Protein AF-F9WQG7-F1 (afdb_monomer_lite)

Structure (mmCIF, N/CA/C/O backbone):
data_AF-F9WQG7-F1
#
_entry.id   AF-F9WQG7-F1
#
loop_
_atom_site.group_PDB
_atom_site.id
_atom_site.type_symbol
_atom_site.label_atom_id
_atom_site.label_alt_id
_atom_site.label_comp_id
_atom_site.label_asym_id
_atom_site.label_entity_id
_atom_site.label_seq_id
_atom_site.pdbx_PDB_ins_code
_atom_site.Cartn_x
_atom_site.Cartn_y
_atom_site.Cartn_z
_atom_site.occupancy
_atom_site.B_iso_or_equiv
_atom_site.auth_seq_id
_atom_site.auth_comp_id
_atom_site.auth_asym_id
_atom_site.auth_atom_id
_atom_site.pdbx_PDB_model_num
ATOM 1 N N . PHE A 1 1 ? -49.338 10.137 105.281 1.00 41.75 1 PHE A N 1
ATOM 2 C CA . PHE A 1 1 ? -49.923 9.727 103.986 1.00 41.75 1 PHE A CA 1
ATOM 3 C C . PHE A 1 1 ? -48.985 8.863 103.147 1.00 41.75 1 PHE A C 1
ATOM 5 O O . PHE A 1 1 ? -49.368 7.747 102.843 1.00 41.75 1 PHE A O 1
ATOM 12 N N . LYS A 1 2 ? -47.738 9.278 102.859 1.00 31.48 2 LYS A N 1
ATOM 13 C CA . LYS A 1 2 ? -46.726 8.382 102.250 1.00 31.48 2 LYS A CA 1
ATOM 14 C C . LYS A 1 2 ? -46.364 7.181 103.151 1.00 31.48 2 LYS A C 1
ATOM 16 O O . LYS A 1 2 ? -46.173 6.085 102.655 1.00 31.48 2 LYS A O 1
ATOM 21 N N . HIS A 1 3 ? -46.410 7.379 104.472 1.00 32.19 3 HIS A N 1
ATOM 22 C CA . HIS A 1 3 ? -46.141 6.342 105.479 1.00 32.19 3 HIS A CA 1
ATOM 23 C C . HIS A 1 3 ? -47.206 5.235 105.614 1.00 32.19 3 HIS A C 1
ATOM 25 O O . HIS A 1 3 ? -46.898 4.212 106.204 1.00 32.19 3 HIS A O 1
ATOM 31 N N . HIS A 1 4 ? -48.424 5.400 105.077 1.00 35.19 4 HIS A N 1
ATOM 32 C CA . HIS A 1 4 ? -49.470 4.359 105.154 1.00 35.19 4 HIS A CA 1
ATOM 33 C C . HIS A 1 4 ? -49.526 3.450 103.918 1.00 35.19 4 HIS A C 1
ATOM 35 O O . HIS A 1 4 ? -50.258 2.469 103.913 1.00 35.19 4 HIS A O 1
ATOM 41 N N . LEU A 1 5 ? -48.763 3.764 102.867 1.00 37.12 5 LEU A N 1
ATOM 42 C CA . LEU A 1 5 ? -48.738 2.971 101.634 1.00 37.12 5 LEU A CA 1
ATOM 43 C C . LEU A 1 5 ? -47.595 1.944 101.602 1.00 37.12 5 LEU A C 1
ATOM 45 O O . LEU A 1 5 ? -47.589 1.089 100.724 1.00 37.12 5 LEU A O 1
ATOM 49 N N . GLU A 1 6 ? -46.657 1.992 102.554 1.00 38.03 6 GLU A N 1
ATOM 50 C CA . GLU A 1 6 ? -45.559 1.016 102.665 1.00 38.03 6 GLU A CA 1
ATOM 51 C C . GLU A 1 6 ? -45.960 -0.274 103.410 1.00 38.03 6 GLU A C 1
ATOM 53 O O . GLU A 1 6 ? -45.251 -1.271 103.315 1.00 38.03 6 GLU A O 1
ATOM 58 N N . GLU A 1 7 ? -47.116 -0.308 104.085 1.00 36.31 7 GLU A N 1
ATOM 59 C CA . GLU A 1 7 ? -47.583 -1.491 104.834 1.00 36.31 7 GLU A CA 1
ATOM 60 C C . GLU A 1 7 ? -48.356 -2.519 103.994 1.00 36.31 7 GLU A C 1
ATOM 62 O O . GLU A 1 7 ? -48.555 -3.647 104.441 1.00 36.31 7 GLU A O 1
ATOM 67 N N . ILE A 1 8 ? -48.751 -2.199 102.758 1.00 42.16 8 ILE A N 1
ATOM 68 C CA . ILE A 1 8 ? -49.491 -3.140 101.901 1.00 42.16 8 ILE A CA 1
ATOM 69 C C . ILE A 1 8 ? -48.533 -3.763 100.881 1.00 42.16 8 ILE A C 1
ATOM 71 O O . ILE A 1 8 ? -48.626 -3.542 99.675 1.00 42.16 8 ILE A O 1
ATOM 75 N N . ASN A 1 9 ? -47.588 -4.560 101.380 1.00 36.38 9 ASN A N 1
ATOM 76 C CA . ASN A 1 9 ? -46.823 -5.498 100.564 1.00 36.38 9 ASN A CA 1
ATOM 77 C C . ASN A 1 9 ? -47.485 -6.880 100.658 1.00 36.38 9 ASN A C 1
ATOM 79 O O . ASN A 1 9 ? -47.182 -7.665 101.554 1.00 36.38 9 ASN A O 1
ATOM 83 N N . ILE A 1 10 ? -48.429 -7.165 99.758 1.00 38.28 10 ILE A N 1
ATOM 84 C CA . ILE A 1 10 ? -49.070 -8.482 99.672 1.00 38.28 10 ILE A CA 1
ATOM 85 C C . ILE A 1 10 ? -48.325 -9.308 98.622 1.00 38.28 10 ILE A C 1
ATOM 87 O O . ILE A 1 10 ? -48.557 -9.180 97.420 1.00 38.28 10 ILE A O 1
ATOM 91 N N . THR A 1 11 ? -47.424 -10.171 99.088 1.00 32.12 11 THR A N 1
ATOM 92 C CA . THR A 1 11 ? -46.834 -11.254 98.297 1.00 32.12 11 THR A CA 1
ATOM 93 C C . THR A 1 11 ? -47.874 -12.341 98.035 1.00 32.12 11 THR A C 1
ATOM 95 O O . THR A 1 11 ? -48.499 -12.892 98.940 1.00 32.12 11 THR A O 1
ATOM 98 N N . THR A 1 12 ? -48.059 -12.667 96.760 1.00 40.47 12 THR A N 1
ATOM 99 C CA . THR A 1 12 ? -48.956 -13.713 96.275 1.00 40.47 12 THR A CA 1
ATOM 100 C C . THR A 1 12 ? -48.298 -15.085 96.366 1.00 40.47 12 THR A C 1
ATOM 102 O O . THR A 1 12 ? -47.709 -15.564 95.400 1.00 40.47 12 THR A O 1
ATOM 105 N N . SER A 1 13 ? -48.471 -15.770 97.497 1.00 33.03 13 SER A N 1
ATOM 106 C CA . SER A 1 13 ? -48.218 -17.213 97.547 1.00 33.03 13 SER A CA 1
ATOM 107 C C . SER A 1 13 ? -49.249 -17.935 98.410 1.00 33.03 13 SER A C 1
ATOM 109 O O . SER A 1 13 ? -49.282 -17.790 99.627 1.00 33.03 13 SER A O 1
ATOM 111 N N . THR A 1 14 ? -50.022 -18.796 97.742 1.00 41.09 14 THR A N 1
ATOM 112 C CA . THR A 1 14 ? -50.718 -19.979 98.282 1.00 41.09 14 THR A CA 1
ATOM 113 C C . THR A 1 14 ? -51.771 -19.767 99.370 1.00 41.09 14 THR A C 1
ATOM 115 O O . THR A 1 14 ? -51.477 -19.853 100.555 1.00 41.09 14 THR A O 1
ATOM 118 N N . VAL A 1 15 ? -53.045 -19.701 98.962 1.00 32.59 15 VAL A N 1
ATOM 119 C CA . VAL A 1 15 ? -54.163 -20.090 99.838 1.00 32.59 15 VAL A CA 1
ATOM 120 C C . VAL A 1 15 ? -55.086 -21.057 99.099 1.00 32.59 15 VAL A C 1
ATOM 122 O O . VAL A 1 15 ? -55.915 -20.678 98.274 1.00 32.59 15 VAL A O 1
ATOM 125 N N . LYS A 1 16 ? -54.908 -22.344 99.412 1.00 32.78 16 LYS A N 1
ATOM 126 C CA . LYS A 1 16 ? -55.904 -23.402 99.239 1.00 32.78 16 LYS A CA 1
ATOM 127 C C . LYS A 1 16 ? -56.639 -23.545 100.581 1.00 32.78 16 LYS A C 1
ATOM 129 O O . LYS A 1 16 ? -56.000 -23.833 101.582 1.00 32.78 16 LYS A O 1
ATOM 134 N N . PHE A 1 17 ? -57.962 -23.402 100.519 1.00 34.38 17 PHE A N 1
ATOM 135 C CA . PHE A 1 17 ? -59.017 -23.895 101.421 1.00 34.38 17 PHE A CA 1
ATOM 136 C C . PHE A 1 17 ? -59.136 -23.431 102.896 1.00 34.38 17 PHE A C 1
ATOM 138 O O . PHE A 1 17 ? -58.321 -23.748 103.752 1.00 34.38 17 PHE A O 1
ATOM 145 N N . CYS A 1 18 ? -60.328 -22.864 103.154 1.00 35.31 18 CYS A N 1
ATOM 146 C CA . CYS A 1 18 ? -61.179 -22.910 104.354 1.00 35.31 18 CYS A CA 1
ATOM 147 C C . CYS A 1 18 ? -60.700 -22.298 105.682 1.00 35.31 18 CYS A C 1
ATOM 149 O O . CYS A 1 18 ? -60.103 -22.986 106.506 1.00 35.31 18 CYS A O 1
ATOM 151 N N . LYS A 1 19 ? -61.218 -21.097 105.990 1.00 31.42 19 LYS A N 1
ATOM 152 C CA . LYS A 1 19 ? -62.075 -20.847 107.170 1.00 31.42 19 LYS A CA 1
ATOM 153 C C . LYS A 1 19 ? -62.811 -19.498 107.056 1.00 31.42 19 LYS A C 1
ATOM 155 O O . LYS A 1 19 ? -62.404 -18.633 106.294 1.00 31.42 19 LYS A O 1
ATOM 160 N N . SER A 1 20 ? -63.947 -19.449 107.750 1.00 35.72 20 SER A N 1
ATOM 161 C CA . SER A 1 20 ? -65.057 -18.479 107.814 1.00 35.72 20 SER A CA 1
ATOM 162 C C . SER A 1 20 ? -64.814 -16.997 107.477 1.00 35.72 20 SER A C 1
ATOM 164 O O . SER A 1 20 ? -63.819 -16.396 107.860 1.00 35.72 20 SER A O 1
ATOM 166 N N . SER A 1 21 ? -65.845 -16.414 106.854 1.00 46.06 21 SER A N 1
ATOM 167 C CA . SER A 1 21 ? -66.030 -15.056 106.310 1.00 46.06 21 SER A CA 1
ATOM 168 C C . SER A 1 21 ? -65.936 -13.874 107.280 1.00 46.06 21 SER A C 1
ATOM 170 O O . SER A 1 21 ? -66.004 -12.721 106.843 1.00 46.06 21 SER A O 1
ATOM 172 N N . ASP A 1 22 ? -65.801 -14.124 108.578 1.00 41.97 22 ASP A N 1
ATOM 173 C CA . ASP A 1 22 ? -66.119 -13.097 109.574 1.00 41.97 22 ASP A CA 1
ATOM 174 C C . ASP A 1 22 ? -64.897 -12.240 109.948 1.00 41.97 22 ASP A C 1
ATOM 176 O O . ASP A 1 22 ? -65.050 -11.063 110.264 1.00 41.97 22 ASP A O 1
ATOM 180 N N . GLU A 1 23 ? -63.674 -12.757 109.778 1.00 43.41 23 GLU A N 1
ATOM 181 C CA . GLU A 1 23 ? -62.424 -11.994 109.979 1.00 43.41 23 GLU A CA 1
ATOM 182 C C . GLU A 1 23 ? -61.966 -11.216 108.735 1.00 43.41 23 GLU A C 1
ATOM 184 O O . GLU A 1 23 ? -61.171 -10.287 108.839 1.00 43.41 23 GLU A O 1
ATOM 189 N N . LEU A 1 24 ? -62.498 -11.539 107.553 1.00 43.06 24 LEU A N 1
ATOM 190 C CA . LEU A 1 24 ? -62.286 -10.727 106.350 1.00 43.06 24 LEU A CA 1
ATOM 191 C C . LEU A 1 24 ? -63.188 -9.492 106.351 1.00 43.06 24 LEU A C 1
ATOM 193 O O . LEU A 1 24 ? -62.779 -8.439 105.877 1.00 43.06 24 LEU A O 1
ATOM 197 N N . SER A 1 25 ? -64.388 -9.597 106.926 1.00 41.19 25 SER A N 1
ATOM 198 C CA . SER A 1 25 ? -65.357 -8.497 106.956 1.00 41.19 25 SER A CA 1
ATOM 199 C C . SER A 1 25 ? -64.918 -7.342 107.865 1.00 41.19 25 SER A C 1
ATOM 201 O O . SER A 1 25 ? -65.217 -6.189 107.563 1.00 41.19 25 SER A O 1
ATOM 203 N N . SER A 1 26 ? -64.151 -7.609 108.930 1.00 41.50 26 SER A N 1
ATOM 204 C CA . SER A 1 26 ? -63.662 -6.569 109.850 1.00 41.50 26 SER A CA 1
ATOM 205 C C . SER A 1 26 ? -62.480 -5.753 109.315 1.00 41.50 26 SER A C 1
ATOM 207 O O . SER A 1 26 ? -62.235 -4.654 109.804 1.00 41.50 26 SER A O 1
ATOM 209 N N . LEU A 1 27 ? -61.797 -6.231 108.270 1.00 44.81 27 LEU A N 1
ATOM 210 C CA . LEU A 1 27 ? -60.745 -5.489 107.563 1.00 44.81 27 LEU A CA 1
ATOM 211 C C . LEU A 1 27 ? -61.295 -4.486 106.533 1.00 44.81 27 LEU A C 1
ATOM 213 O O . LEU A 1 27 ? -60.555 -3.618 106.078 1.00 44.81 27 LEU A O 1
ATOM 217 N N . PHE A 1 28 ? -62.583 -4.575 106.180 1.00 47.50 28 PHE A N 1
ATOM 218 C CA . PHE A 1 28 ? -63.219 -3.716 105.171 1.00 47.50 28 PHE A CA 1
ATOM 219 C C . PHE A 1 28 ? -64.211 -2.692 105.743 1.00 47.50 28 PHE A C 1
ATOM 221 O O . PHE A 1 28 ? -64.785 -1.922 104.976 1.00 47.50 28 PHE A O 1
ATOM 228 N N . LEU A 1 29 ? -64.400 -2.642 107.067 1.00 43.56 29 LEU A N 1
ATOM 229 C CA . LEU A 1 29 ? -65.441 -1.820 107.704 1.00 43.56 29 LEU A CA 1
ATOM 230 C C . LEU A 1 29 ? -65.167 -0.308 107.761 1.00 43.56 29 LEU A C 1
ATOM 232 O O . LEU A 1 29 ? -66.025 0.420 108.241 1.00 43.56 29 LEU A O 1
ATOM 236 N N . ASP A 1 30 ? -64.048 0.172 107.217 1.00 45.62 30 ASP A N 1
ATOM 237 C CA . ASP A 1 30 ? -63.792 1.613 107.048 1.00 45.62 30 ASP A CA 1
ATOM 238 C C . ASP A 1 30 ? -63.190 1.952 105.675 1.00 45.62 30 ASP A C 1
ATOM 240 O O . ASP A 1 30 ? -62.563 2.994 105.473 1.00 45.62 30 ASP A O 1
ATOM 244 N N . VAL A 1 31 ? -63.370 1.066 104.687 1.00 52.62 31 VAL A N 1
ATOM 245 C CA . VAL A 1 31 ? -63.028 1.414 103.307 1.00 52.62 31 VAL A CA 1
ATOM 246 C C . VAL A 1 31 ? -64.232 2.112 102.696 1.00 52.62 31 VAL A C 1
ATOM 248 O O . VAL A 1 31 ? -65.189 1.473 102.260 1.00 52.62 31 VAL A O 1
ATOM 251 N N . ASP A 1 32 ? -64.155 3.441 102.692 1.00 53.94 32 ASP A N 1
ATOM 252 C CA . ASP A 1 32 ? -65.089 4.348 102.034 1.00 53.94 32 ASP A CA 1
ATOM 253 C C . ASP A 1 32 ? -65.494 3.783 100.659 1.00 53.94 32 ASP A C 1
ATOM 255 O O . ASP A 1 32 ? -64.645 3.486 99.808 1.00 53.94 32 ASP A O 1
ATOM 259 N N . ALA A 1 33 ? -66.795 3.575 100.442 1.00 57.62 33 ALA A N 1
ATOM 260 C CA . ALA A 1 33 ? -67.317 3.036 99.188 1.00 57.62 33 ALA A CA 1
ATOM 261 C C . ALA A 1 33 ? -66.870 3.889 97.987 1.00 57.62 33 ALA A C 1
ATOM 263 O O . ALA A 1 33 ? -66.666 3.357 96.889 1.00 57.62 33 ALA A O 1
ATOM 264 N N . ASP A 1 34 ? -66.637 5.186 98.210 1.00 55.81 34 ASP A N 1
ATOM 265 C CA . ASP A 1 34 ? -66.070 6.086 97.215 1.00 55.81 34 ASP A CA 1
ATOM 266 C C . ASP A 1 34 ? -64.596 5.779 96.917 1.00 55.81 34 ASP A C 1
ATOM 268 O O . ASP A 1 34 ? -64.195 5.849 95.754 1.00 55.81 34 ASP A O 1
ATOM 272 N N . ALA A 1 35 ? -63.804 5.320 97.891 1.00 55.59 35 ALA A N 1
ATOM 273 C CA . ALA A 1 35 ? -62.429 4.865 97.671 1.00 55.59 35 ALA A CA 1
ATOM 274 C C . ALA A 1 35 ? -62.373 3.586 96.815 1.00 55.59 35 ALA A C 1
ATOM 276 O O . ALA A 1 35 ? -61.565 3.506 95.887 1.00 55.59 35 ALA A O 1
ATOM 277 N N . ILE A 1 36 ? -63.270 2.615 97.038 1.00 58.72 36 ILE A N 1
ATOM 278 C CA . ILE A 1 36 ? -63.365 1.401 96.200 1.00 58.72 36 ILE A CA 1
ATOM 279 C C . ILE A 1 36 ? -63.775 1.767 94.769 1.00 58.72 36 ILE A C 1
ATOM 281 O O . ILE A 1 36 ? -63.185 1.277 93.802 1.00 58.72 36 ILE A O 1
ATOM 285 N N . ARG A 1 37 ? -64.755 2.665 94.613 1.00 60.16 37 ARG A N 1
ATOM 286 C CA . ARG A 1 37 ? -65.202 3.151 93.299 1.00 60.16 37 ARG A CA 1
ATOM 287 C C . ARG A 1 37 ? -64.099 3.913 92.574 1.00 60.16 37 ARG A C 1
ATOM 289 O O . ARG A 1 37 ? -63.932 3.732 91.369 1.00 60.16 37 ARG A O 1
ATOM 296 N N . TYR A 1 38 ? -63.336 4.729 93.300 1.00 61.78 38 TYR A N 1
ATOM 297 C CA . TYR A 1 38 ? -62.218 5.491 92.760 1.00 61.78 38 TYR A CA 1
ATOM 298 C C . TYR A 1 38 ? -61.086 4.567 92.309 1.00 61.78 38 TYR A C 1
ATOM 300 O O . TYR A 1 38 ? -60.631 4.703 91.179 1.00 61.78 38 TYR A O 1
ATOM 308 N N . VAL A 1 39 ? -60.702 3.568 93.115 1.00 60.56 39 VAL A N 1
ATOM 309 C CA . VAL A 1 39 ? -59.690 2.558 92.748 1.00 60.56 39 VAL A CA 1
ATOM 310 C C . VAL A 1 39 ? -60.142 1.722 91.551 1.00 60.56 39 VAL A C 1
ATOM 312 O O . VAL A 1 39 ? -59.363 1.524 90.621 1.00 60.56 39 VAL A O 1
ATOM 315 N N . ALA A 1 40 ? -61.399 1.269 91.518 1.00 59.19 40 ALA A N 1
ATOM 316 C CA . ALA A 1 40 ? -61.940 0.535 90.375 1.00 59.19 40 ALA A CA 1
ATOM 317 C C . ALA A 1 40 ? -61.928 1.389 89.095 1.00 59.19 40 ALA A C 1
ATOM 319 O O . ALA A 1 40 ? -61.540 0.905 88.031 1.00 59.19 40 ALA A O 1
ATOM 320 N N . LYS A 1 41 ? -62.292 2.672 89.194 1.00 65.00 41 LYS A N 1
ATOM 321 C CA . LYS A 1 41 ? -62.279 3.614 88.069 1.00 65.00 41 LYS A CA 1
ATOM 322 C C . LYS A 1 41 ? -60.858 3.930 87.600 1.00 65.00 41 LYS A C 1
ATOM 324 O O . LYS A 1 41 ? -60.613 3.861 86.402 1.00 65.00 41 LYS A O 1
ATOM 329 N N . LEU A 1 42 ? -59.917 4.150 88.524 1.00 63.97 42 LEU A N 1
ATOM 330 C CA . LEU A 1 42 ? -58.495 4.341 88.216 1.00 63.97 42 LEU A CA 1
ATOM 331 C C . LEU A 1 42 ? -57.941 3.128 87.467 1.00 63.97 42 LEU A C 1
ATOM 333 O O . LEU A 1 42 ? -57.342 3.278 86.409 1.00 63.97 42 LEU A O 1
ATOM 337 N N . LYS A 1 43 ? -58.242 1.920 87.959 1.00 69.62 43 LYS A N 1
ATOM 338 C CA . LYS A 1 43 ? -57.827 0.659 87.335 1.00 69.62 43 LYS A CA 1
ATOM 339 C C . LYS A 1 43 ? -58.443 0.478 85.946 1.00 69.62 43 LYS A C 1
ATOM 341 O O . LYS A 1 43 ? -57.784 -0.048 85.058 1.00 69.62 43 LYS A O 1
ATOM 346 N N . THR A 1 44 ? -59.682 0.932 85.743 1.00 70.38 44 THR A N 1
ATOM 347 C CA . THR A 1 44 ? -60.383 0.872 84.447 1.00 70.38 44 THR A CA 1
ATOM 348 C C . THR A 1 44 ? -59.811 1.876 83.444 1.00 70.38 44 THR A C 1
ATOM 350 O O . THR A 1 44 ? -59.554 1.515 82.296 1.00 70.38 44 THR A O 1
ATOM 353 N N . ASP A 1 45 ? -59.554 3.113 83.873 1.00 70.88 45 ASP A N 1
ATOM 354 C CA . ASP A 1 45 ? -58.928 4.151 83.048 1.00 70.88 45 ASP A CA 1
ATOM 355 C C . ASP A 1 45 ? -57.492 3.765 82.665 1.00 70.88 45 ASP A C 1
ATOM 357 O O . ASP A 1 45 ? -57.075 3.953 81.521 1.00 70.88 45 ASP A O 1
ATOM 361 N N . GLU A 1 46 ? -56.751 3.149 83.585 1.00 69.50 46 GLU A N 1
ATOM 362 C CA . GLU A 1 46 ? -55.401 2.632 83.359 1.00 69.50 46 GLU A CA 1
ATOM 363 C C . GLU A 1 46 ? -55.397 1.422 82.404 1.00 69.50 46 GLU A C 1
ATOM 365 O O . GLU A 1 46 ? -54.546 1.336 81.512 1.00 69.50 46 GLU A O 1
ATOM 370 N N . PHE A 1 47 ? -56.412 0.550 82.480 1.00 65.69 47 PHE A N 1
ATOM 371 C CA . PHE A 1 47 ? -56.625 -0.537 81.515 1.00 65.69 47 PHE A CA 1
ATOM 372 C C . PHE A 1 47 ? -56.976 -0.010 80.117 1.00 65.69 47 PHE A C 1
ATOM 374 O O . PHE A 1 47 ? -56.418 -0.465 79.119 1.00 65.69 47 PHE A O 1
ATOM 381 N N . LEU A 1 48 ? -57.863 0.987 80.027 1.00 72.38 48 LEU A N 1
ATOM 382 C CA . LEU A 1 48 ? -58.229 1.640 78.766 1.00 72.38 48 LEU A CA 1
ATOM 383 C C . LEU A 1 48 ? -57.032 2.350 78.133 1.00 72.38 48 LEU A C 1
ATOM 385 O O . LEU A 1 48 ? -56.850 2.288 76.915 1.00 72.38 48 LEU A O 1
ATOM 389 N N . LYS A 1 49 ? -56.197 2.999 78.950 1.00 72.75 49 LYS A N 1
ATOM 390 C CA . LYS A 1 49 ? -54.963 3.645 78.501 1.00 72.75 49 LYS A CA 1
ATOM 391 C C . LYS A 1 49 ? -53.979 2.608 77.965 1.00 72.75 49 LYS A C 1
ATOM 393 O O . LYS A 1 49 ? -53.482 2.780 76.859 1.00 72.75 49 LYS A O 1
ATOM 398 N N . THR A 1 50 ? -53.785 1.501 78.679 1.00 65.88 50 THR A N 1
ATOM 399 C CA . THR A 1 50 ? -52.939 0.379 78.238 1.00 65.88 50 THR A CA 1
ATOM 400 C C . THR A 1 50 ? -53.439 -0.235 76.929 1.00 65.88 50 THR A C 1
ATOM 402 O O . THR A 1 50 ? -52.645 -0.458 76.021 1.00 65.88 50 THR A O 1
ATOM 405 N N . ASN A 1 51 ? -54.751 -0.433 76.780 1.00 71.12 51 ASN A N 1
ATOM 406 C CA . ASN A 1 51 ? -55.344 -0.979 75.559 1.00 71.12 51 ASN A CA 1
ATOM 407 C C . ASN A 1 51 ? -55.169 -0.040 74.351 1.00 71.12 51 ASN A C 1
ATOM 409 O O . ASN A 1 51 ? -54.821 -0.487 73.262 1.00 71.12 51 ASN A O 1
ATOM 413 N N . ARG A 1 52 ? -55.338 1.278 74.539 1.00 73.81 52 ARG A N 1
ATOM 414 C CA . ARG A 1 52 ? -55.056 2.268 73.481 1.00 73.81 52 ARG A CA 1
ATOM 415 C C . ARG A 1 52 ? -53.581 2.280 73.092 1.00 73.81 52 ARG A C 1
ATOM 417 O O . ARG A 1 52 ? -53.278 2.342 71.906 1.00 73.81 52 ARG A O 1
ATOM 424 N N . THR A 1 53 ? -52.677 2.192 74.067 1.00 70.00 53 THR A N 1
ATOM 425 C CA . THR A 1 53 ? -51.235 2.092 73.804 1.00 70.00 53 THR A CA 1
ATOM 426 C C . THR A 1 53 ? -50.903 0.808 73.045 1.00 70.00 53 THR A C 1
ATOM 428 O O . THR A 1 53 ? -50.123 0.852 72.101 1.00 70.00 53 THR A O 1
ATOM 431 N N . LEU A 1 54 ? -51.532 -0.318 73.396 1.00 67.12 54 LEU A N 1
ATOM 432 C CA . LEU A 1 54 ? -51.350 -1.597 72.709 1.00 67.12 54 LEU A CA 1
ATOM 433 C C . LEU A 1 54 ? -51.875 -1.551 71.267 1.00 67.12 54 LEU A C 1
ATOM 435 O O . LEU A 1 54 ? -51.196 -2.022 70.361 1.00 67.12 54 LEU A O 1
ATOM 439 N N . ALA A 1 55 ? -53.040 -0.940 71.039 1.00 71.81 55 ALA A N 1
ATOM 440 C CA . ALA A 1 55 ? -53.578 -0.717 69.698 1.00 71.81 55 ALA A CA 1
ATOM 441 C C . ALA A 1 55 ? -52.672 0.207 68.863 1.00 71.81 55 ALA A C 1
ATOM 443 O O . ALA A 1 55 ? -52.434 -0.062 67.688 1.00 71.81 55 ALA A O 1
ATOM 444 N N . GLY A 1 56 ? -52.114 1.257 69.478 1.00 75.12 56 GLY A N 1
ATOM 445 C CA . GLY A 1 56 ? -51.129 2.135 68.841 1.00 75.12 56 GLY A CA 1
ATOM 446 C C . GLY A 1 56 ? -49.824 1.414 68.488 1.00 75.12 56 GLY A C 1
ATOM 447 O O . GLY A 1 56 ? -49.287 1.623 67.406 1.00 75.12 56 GLY A O 1
ATOM 448 N N . LEU A 1 57 ? -49.345 0.522 69.361 1.00 70.12 57 LEU A N 1
ATOM 449 C CA . LEU A 1 57 ? -48.182 -0.330 69.094 1.00 70.12 57 LEU A CA 1
ATOM 450 C C . LEU A 1 57 ? -48.451 -1.345 67.980 1.00 70.12 57 LEU A C 1
ATOM 452 O O . LEU A 1 57 ? -47.564 -1.588 67.170 1.00 70.12 57 LEU A O 1
ATOM 456 N N . TRP A 1 58 ? -49.660 -1.904 67.907 1.00 67.81 58 TRP A N 1
ATOM 457 C CA . TRP A 1 58 ? -50.069 -2.793 66.818 1.00 67.81 58 TRP A CA 1
ATOM 458 C C . TRP A 1 58 ? -50.097 -2.079 65.469 1.00 67.81 58 TRP A C 1
ATOM 460 O O . TRP A 1 58 ? -49.521 -2.585 64.512 1.00 67.81 58 TRP A O 1
ATOM 470 N N . ALA A 1 59 ? -50.694 -0.887 65.406 1.00 76.50 59 ALA A N 1
ATOM 471 C CA . ALA A 1 59 ? -50.702 -0.080 64.187 1.00 76.50 59 ALA A CA 1
ATOM 472 C C . ALA A 1 59 ? -49.277 0.299 63.748 1.00 76.50 59 ALA A C 1
ATOM 474 O O . ALA A 1 59 ? -48.945 0.205 62.569 1.00 76.50 59 ALA A O 1
ATOM 475 N N . LEU A 1 60 ? -48.410 0.656 64.704 1.00 76.88 60 LEU A N 1
ATOM 476 C CA . LEU A 1 60 ? -47.001 0.935 64.432 1.00 76.88 60 LEU A CA 1
ATOM 477 C C . LEU A 1 60 ? -46.258 -0.314 63.932 1.00 76.88 60 LEU A C 1
ATOM 479 O O . LEU A 1 60 ? -45.453 -0.216 63.012 1.00 76.88 60 LEU A O 1
ATOM 483 N N . ALA A 1 61 ? -46.522 -1.485 64.516 1.00 70.31 61 ALA A N 1
ATOM 484 C CA . ALA A 1 61 ? -45.921 -2.743 64.086 1.00 70.31 61 ALA A CA 1
ATOM 485 C C . ALA A 1 61 ? -46.351 -3.121 62.659 1.00 70.31 61 ALA A C 1
ATOM 487 O O . ALA A 1 61 ? -45.509 -3.523 61.862 1.00 70.31 61 ALA A O 1
ATOM 488 N N . GLU A 1 62 ? -47.626 -2.931 62.317 1.00 83.50 62 GLU A N 1
ATOM 489 C CA . GLU A 1 62 ? -48.157 -3.167 60.969 1.00 83.50 62 GLU A CA 1
ATOM 490 C C . GLU A 1 62 ? -47.558 -2.190 59.939 1.00 83.50 62 GLU A C 1
ATOM 492 O O . GLU A 1 62 ? -47.195 -2.582 58.828 1.00 83.50 62 GLU A O 1
ATOM 497 N N . GLU A 1 63 ? -47.368 -0.923 60.319 1.00 84.56 63 GLU A N 1
ATOM 498 C CA . GLU A 1 63 ? -46.701 0.074 59.477 1.00 84.56 63 GLU A CA 1
ATOM 499 C C . GLU A 1 63 ? -45.213 -0.247 59.264 1.00 84.56 63 GLU A C 1
ATOM 501 O O . GLU A 1 63 ? -44.705 -0.149 58.142 1.00 84.56 63 GLU A O 1
ATOM 506 N N . VAL A 1 64 ? -44.514 -0.689 60.314 1.00 80.00 64 VAL A N 1
ATOM 507 C CA . VAL A 1 64 ? -43.122 -1.150 60.225 1.00 80.00 64 VAL A CA 1
ATOM 508 C C . VAL A 1 64 ? -43.008 -2.378 59.325 1.00 80.00 64 VAL A C 1
ATOM 510 O O . VAL A 1 64 ? -42.113 -2.412 58.481 1.00 80.00 64 VAL A O 1
ATOM 513 N N . ASP A 1 65 ? -43.913 -3.348 59.444 1.00 82.12 65 ASP A N 1
ATOM 514 C CA . ASP A 1 65 ? -43.906 -4.569 58.630 1.00 82.12 65 ASP A CA 1
ATOM 515 C C . ASP A 1 65 ? -44.137 -4.267 57.140 1.00 82.12 65 ASP A C 1
ATOM 517 O O . ASP A 1 65 ? -43.407 -4.738 56.258 1.00 82.12 65 ASP A O 1
ATOM 521 N N . LYS A 1 66 ? -45.083 -3.367 56.846 1.00 87.31 66 LYS A N 1
ATOM 522 C CA . LYS A 1 66 ? -45.335 -2.881 55.485 1.00 87.31 66 LYS A CA 1
ATOM 523 C C . LYS A 1 66 ? -44.128 -2.140 54.905 1.00 87.31 66 LYS A C 1
ATOM 525 O O . LYS A 1 66 ? -43.767 -2.357 53.745 1.00 87.31 66 LYS A O 1
ATOM 530 N N . ASN A 1 67 ? -43.484 -1.287 55.700 1.00 85.44 67 ASN A N 1
ATOM 531 C CA . ASN A 1 67 ? -42.286 -0.559 55.283 1.00 85.44 67 ASN A CA 1
ATOM 532 C C . ASN A 1 67 ? -41.095 -1.501 55.061 1.00 85.44 67 ASN A C 1
ATOM 534 O O . ASN A 1 67 ? -40.402 -1.373 54.051 1.00 85.44 67 ASN A O 1
ATOM 538 N N . ALA A 1 68 ? -40.887 -2.482 55.942 1.00 75.00 68 ALA A N 1
ATOM 539 C CA . ALA A 1 68 ? -39.842 -3.493 55.801 1.00 75.00 68 ALA A CA 1
ATOM 540 C C . ALA A 1 68 ? -40.043 -4.339 54.535 1.00 75.00 68 ALA A C 1
ATOM 542 O O . ALA A 1 68 ? -39.100 -4.532 53.765 1.00 75.00 68 ALA A O 1
ATOM 543 N N . SER A 1 69 ? -41.282 -4.756 54.265 1.00 85.00 69 SER A N 1
ATOM 544 C CA . SER A 1 69 ? -41.650 -5.482 53.044 1.00 85.00 69 SER A CA 1
ATOM 545 C C . SER A 1 69 ? -41.388 -4.655 51.780 1.00 85.00 69 SER A C 1
ATOM 547 O O . SER A 1 69 ? -40.805 -5.151 50.816 1.00 85.00 69 SER A O 1
ATOM 549 N N . SER A 1 70 ? -41.745 -3.367 51.796 1.00 85.56 70 SER A N 1
ATOM 550 C CA . SER A 1 70 ? -41.475 -2.436 50.691 1.00 85.56 70 SER A CA 1
ATOM 551 C C . SER A 1 70 ? -39.972 -2.243 50.442 1.00 85.56 70 SER A C 1
ATOM 553 O O . SER A 1 70 ? -39.509 -2.304 49.302 1.00 85.56 70 SER A O 1
ATOM 555 N N . ILE A 1 71 ? -39.178 -2.072 51.505 1.00 77.88 71 ILE A N 1
ATOM 556 C CA . ILE A 1 71 ? -37.715 -1.958 51.413 1.00 77.88 71 ILE A CA 1
ATOM 557 C C . ILE A 1 71 ? -37.104 -3.247 50.858 1.00 77.88 71 ILE A C 1
ATOM 559 O O . ILE A 1 71 ? -36.241 -3.178 49.984 1.00 77.88 71 ILE A O 1
ATOM 563 N N . SER A 1 72 ? -37.561 -4.411 51.326 1.00 80.44 72 SER A N 1
ATOM 564 C CA . SER A 1 72 ? -37.090 -5.713 50.848 1.00 80.44 72 SER A CA 1
ATOM 565 C C . SER A 1 72 ? -37.337 -5.888 49.346 1.00 80.44 72 SER A C 1
ATOM 567 O O . SER A 1 72 ? -36.398 -6.199 48.610 1.00 80.44 72 SER A O 1
ATOM 569 N N . ALA A 1 73 ? -38.546 -5.577 48.868 1.00 87.38 73 ALA A N 1
ATOM 570 C CA . ALA A 1 73 ? -38.875 -5.628 47.444 1.00 87.38 73 ALA A CA 1
ATOM 571 C C . ALA A 1 73 ? -38.019 -4.653 46.612 1.00 87.38 73 ALA A C 1
ATOM 573 O O . ALA A 1 73 ? -37.511 -5.007 45.545 1.00 87.38 73 ALA A O 1
ATOM 574 N N . ASN A 1 74 ? -37.800 -3.432 47.112 1.00 84.19 74 ASN A N 1
ATOM 575 C CA . ASN A 1 74 ? -36.950 -2.448 46.441 1.00 84.19 74 ASN A CA 1
ATOM 576 C C . ASN A 1 74 ? -35.482 -2.895 46.376 1.00 84.19 74 ASN A C 1
ATOM 578 O O . ASN A 1 74 ? -34.839 -2.724 45.340 1.00 84.19 74 ASN A O 1
ATOM 582 N N . LEU A 1 75 ? -34.950 -3.493 47.446 1.00 75.38 75 LEU A N 1
ATOM 583 C CA . LEU A 1 75 ? -33.592 -4.041 47.471 1.00 75.38 75 LEU A CA 1
ATOM 584 C C . LEU A 1 75 ? -33.419 -5.172 46.457 1.00 75.38 75 LEU A C 1
ATOM 586 O O . LEU A 1 75 ? -32.409 -5.204 45.757 1.00 75.38 75 LEU A O 1
ATOM 590 N N . GLU A 1 76 ? -34.402 -6.060 46.321 1.00 86.69 76 GLU A N 1
ATOM 591 C CA . GLU A 1 76 ? -34.358 -7.140 45.332 1.00 86.69 76 GLU A CA 1
ATOM 592 C C . GLU A 1 76 ? -34.309 -6.591 43.895 1.00 86.69 76 GLU A C 1
ATOM 594 O O . GLU A 1 76 ? -33.487 -7.022 43.078 1.00 86.69 76 GLU A O 1
ATOM 599 N N . VAL A 1 77 ? -35.121 -5.570 43.598 1.00 88.81 77 VAL A N 1
ATOM 600 C CA . VAL A 1 77 ? -35.102 -4.873 42.302 1.00 88.81 77 VAL A CA 1
ATOM 601 C C . VAL A 1 77 ? -33.760 -4.177 42.059 1.00 88.81 77 VAL A C 1
ATOM 603 O O . VAL A 1 77 ? -33.210 -4.285 40.961 1.00 88.81 77 VAL A O 1
ATOM 606 N N . ILE A 1 78 ? -33.202 -3.492 43.062 1.00 79.06 78 ILE A N 1
ATOM 607 C CA . ILE A 1 78 ? -31.898 -2.821 42.959 1.00 79.06 78 ILE A CA 1
ATOM 608 C C . ILE A 1 78 ? -30.788 -3.837 42.687 1.00 79.06 78 ILE A C 1
ATOM 610 O O . ILE A 1 78 ? -29.994 -3.626 41.770 1.00 79.06 78 ILE A O 1
ATOM 614 N N . THR A 1 79 ? -30.753 -4.955 43.415 1.00 84.50 79 THR A N 1
ATOM 615 C CA . THR A 1 79 ? -29.772 -6.027 43.198 1.00 84.50 79 THR A CA 1
ATOM 616 C C . THR A 1 79 ? -29.884 -6.588 41.784 1.00 84.50 79 THR A C 1
ATOM 618 O O . THR A 1 79 ? -28.885 -6.662 41.070 1.00 84.50 79 THR A O 1
ATOM 621 N N . LYS A 1 80 ? -31.102 -6.881 41.313 1.00 87.50 80 LYS A N 1
ATOM 622 C CA . LYS A 1 80 ? -31.333 -7.372 39.947 1.00 87.50 80 LYS A CA 1
ATOM 623 C C . LYS A 1 80 ? -30.902 -6.361 38.879 1.00 87.50 80 LYS A C 1
ATOM 625 O O . LYS A 1 80 ? -30.304 -6.741 37.871 1.00 87.50 80 LYS A O 1
ATOM 630 N N . ASN A 1 81 ? -31.187 -5.076 39.086 1.00 84.56 81 ASN A N 1
ATOM 631 C CA . ASN A 1 81 ? -30.766 -4.010 38.178 1.00 84.56 81 ASN A CA 1
ATOM 632 C C . ASN A 1 81 ? -29.243 -3.841 38.172 1.00 84.56 81 ASN A C 1
ATOM 634 O O . ASN A 1 81 ? -28.661 -3.689 37.099 1.00 84.56 81 ASN A O 1
ATOM 638 N N . SER A 1 82 ? -28.599 -3.929 39.337 1.00 76.31 82 SER A N 1
ATOM 639 C CA . SER A 1 82 ? -27.141 -3.909 39.481 1.00 76.31 82 SER A CA 1
ATOM 640 C C . SER A 1 82 ? -26.490 -5.085 38.744 1.00 76.31 82 SER A C 1
ATOM 642 O O . SER A 1 82 ? -25.579 -4.888 37.937 1.00 76.31 82 SER A O 1
ATOM 644 N N . ASP A 1 83 ? -27.024 -6.298 38.905 1.00 86.69 83 ASP A N 1
ATOM 645 C CA . ASP A 1 83 ? -26.552 -7.489 38.194 1.00 86.69 83 ASP A CA 1
ATOM 646 C C . ASP A 1 83 ? -26.704 -7.357 36.678 1.00 86.69 83 ASP A C 1
ATOM 648 O O . ASP A 1 83 ? -25.795 -7.706 35.917 1.00 86.69 83 ASP A O 1
ATOM 652 N N . ASN A 1 84 ? -27.847 -6.840 36.220 1.00 87.25 84 ASN A N 1
ATOM 653 C CA . ASN A 1 84 ? -28.103 -6.594 34.804 1.00 87.25 84 ASN A CA 1
ATOM 654 C C . ASN A 1 84 ? -27.165 -5.522 34.238 1.00 87.25 84 ASN A C 1
ATOM 656 O O . ASN A 1 84 ? -26.609 -5.721 33.157 1.00 87.25 84 ASN A O 1
ATOM 660 N N . ALA A 1 85 ? -26.927 -4.432 34.971 1.00 77.81 85 ALA A N 1
ATOM 661 C CA . ALA A 1 85 ? -25.958 -3.406 34.597 1.00 77.81 85 ALA A CA 1
ATOM 662 C C . ALA A 1 85 ? -24.535 -3.984 34.526 1.00 77.81 85 ALA A C 1
ATOM 664 O O . ALA A 1 85 ? -23.811 -3.729 33.563 1.00 77.81 85 ALA A O 1
ATOM 665 N N . GLY A 1 86 ? -24.157 -4.844 35.476 1.00 82.38 86 GLY A N 1
ATOM 666 C CA . GLY A 1 86 ? -22.884 -5.563 35.456 1.00 82.38 86 GLY A CA 1
ATOM 667 C C . GLY A 1 86 ? -22.748 -6.503 34.252 1.00 82.38 86 GLY A C 1
ATOM 668 O O . GLY A 1 86 ? -21.701 -6.534 33.602 1.00 82.38 86 GLY A O 1
ATOM 669 N N . LYS A 1 87 ? -23.808 -7.248 33.905 1.00 84.94 87 LYS A N 1
ATOM 670 C CA . LYS A 1 87 ? -23.851 -8.099 32.700 1.00 84.94 87 LYS A CA 1
ATOM 671 C C . LYS A 1 87 ? -23.724 -7.269 31.423 1.00 84.94 87 LYS A C 1
ATOM 673 O O . LYS A 1 87 ? -22.926 -7.629 30.559 1.00 84.94 87 LYS A O 1
ATOM 678 N N . LEU A 1 88 ? -24.453 -6.156 31.324 1.00 82.38 88 LEU A N 1
ATOM 679 C CA . LEU A 1 88 ? -24.383 -5.238 30.188 1.00 82.38 88 LEU A CA 1
ATOM 680 C C . LEU A 1 88 ? -22.982 -4.634 30.048 1.00 82.38 88 LEU A C 1
ATOM 682 O O . LEU A 1 88 ? -22.434 -4.631 28.951 1.00 82.38 88 LEU A O 1
ATOM 686 N N . GLY A 1 89 ? -22.372 -4.192 31.151 1.00 75.75 89 GLY A N 1
ATOM 687 C CA . GLY A 1 89 ? -21.010 -3.656 31.159 1.00 75.75 89 GLY A CA 1
ATOM 688 C C . GLY A 1 89 ? -19.977 -4.669 30.661 1.00 75.75 89 GLY A C 1
ATOM 689 O O . GLY A 1 89 ? -19.139 -4.336 29.823 1.00 75.75 89 GLY A O 1
ATOM 690 N N . ARG A 1 90 ? -20.073 -5.934 31.098 1.00 80.75 90 ARG A N 1
ATOM 691 C CA . ARG A 1 90 ? -19.214 -7.020 30.592 1.00 80.75 90 ARG A CA 1
ATOM 692 C C . ARG A 1 90 ? -19.440 -7.283 29.104 1.00 80.75 90 ARG A C 1
ATOM 694 O O . ARG A 1 90 ? -18.469 -7.339 28.356 1.00 80.75 90 ARG A O 1
ATOM 701 N N . ALA A 1 91 ? -20.695 -7.384 28.666 1.00 76.00 91 ALA A N 1
ATOM 702 C CA . ALA A 1 91 ? -21.030 -7.594 27.258 1.00 76.00 91 ALA A CA 1
ATOM 703 C C . ALA A 1 91 ? -20.527 -6.444 26.368 1.00 76.00 91 ALA A C 1
ATOM 705 O O . ALA A 1 91 ? -19.941 -6.692 25.315 1.00 76.00 91 ALA A O 1
ATOM 706 N N . ALA A 1 92 ? -20.683 -5.194 26.815 1.00 73.75 92 ALA A N 1
ATOM 707 C CA . ALA A 1 92 ? -20.182 -4.011 26.124 1.00 73.75 92 ALA A CA 1
ATOM 708 C C . ALA A 1 92 ? -18.648 -4.005 26.036 1.00 73.75 92 ALA A C 1
ATOM 710 O O . ALA A 1 92 ? -18.110 -3.755 24.957 1.00 73.75 92 ALA A O 1
ATOM 711 N N . LYS A 1 93 ? -17.936 -4.352 27.123 1.00 77.62 93 LYS A N 1
ATOM 712 C CA . LYS A 1 93 ? -16.470 -4.517 27.112 1.00 77.62 93 LYS A CA 1
ATOM 713 C C . LYS A 1 93 ? -16.050 -5.574 26.087 1.00 77.62 93 LYS A C 1
ATOM 715 O O . LYS A 1 93 ? -15.217 -5.287 25.232 1.00 77.62 93 LYS A O 1
ATOM 720 N N . THR A 1 94 ? -16.657 -6.762 26.115 1.00 79.56 94 THR A N 1
ATOM 721 C CA . THR A 1 94 ? -16.352 -7.846 25.166 1.00 79.56 94 THR A CA 1
ATOM 722 C C . THR A 1 94 ? -16.623 -7.438 23.716 1.00 79.56 94 THR A C 1
ATOM 724 O O . THR A 1 94 ? -15.788 -7.685 22.846 1.00 79.56 94 THR A O 1
ATOM 727 N N . ALA A 1 95 ? -17.751 -6.777 23.444 1.00 75.50 95 ALA A N 1
ATOM 728 C CA . ALA A 1 95 ? -18.086 -6.294 22.107 1.00 75.50 95 ALA A CA 1
ATOM 729 C C . ALA A 1 95 ? -17.084 -5.237 21.609 1.00 75.50 95 ALA A C 1
ATOM 731 O O . ALA A 1 95 ? -16.626 -5.307 20.467 1.00 75.50 95 ALA A O 1
ATOM 732 N N . ALA A 1 96 ? -16.692 -4.295 22.471 1.00 76.75 96 ALA A N 1
ATOM 733 C CA . ALA A 1 96 ? -15.707 -3.269 22.143 1.00 76.75 96 ALA A CA 1
ATOM 734 C C . ALA A 1 96 ? -14.316 -3.871 21.872 1.00 76.75 96 ALA A C 1
ATOM 736 O O . ALA A 1 96 ? -13.663 -3.510 20.892 1.00 76.75 96 ALA A O 1
ATOM 737 N N . GLU A 1 97 ? -13.876 -4.842 22.676 1.00 77.88 97 GLU A N 1
ATOM 738 C CA . GLU A 1 97 ? -12.621 -5.567 22.443 1.00 77.88 97 GLU A CA 1
ATOM 739 C C . GLU A 1 97 ? -12.637 -6.366 21.132 1.00 77.88 97 GLU A C 1
ATOM 741 O O . GLU A 1 97 ? -11.635 -6.391 20.411 1.00 77.88 97 GLU A O 1
ATOM 746 N N . ALA A 1 98 ? -13.763 -7.007 20.801 1.00 77.56 98 ALA A N 1
ATOM 747 C CA . ALA A 1 98 ? -13.931 -7.729 19.541 1.00 77.56 98 ALA A CA 1
ATOM 748 C C . ALA A 1 98 ? -13.873 -6.776 18.335 1.00 77.56 98 ALA A C 1
ATOM 750 O O . ALA A 1 98 ? -13.216 -7.077 17.335 1.00 77.56 98 ALA A O 1
ATOM 751 N N . ALA A 1 99 ? -14.495 -5.598 18.443 1.00 77.19 99 ALA A N 1
ATOM 752 C CA . ALA A 1 99 ? -14.420 -4.558 17.423 1.00 77.19 99 ALA A CA 1
ATOM 753 C C . ALA A 1 99 ? -12.976 -4.067 17.218 1.00 77.19 99 ALA A C 1
ATOM 755 O O . ALA A 1 99 ? -12.494 -4.045 16.085 1.00 77.19 99 ALA A O 1
ATOM 756 N N . VAL A 1 100 ? -12.254 -3.757 18.301 1.00 78.31 100 VAL A N 1
ATOM 757 C CA . VAL A 1 100 ? -10.836 -3.354 18.244 1.00 78.31 100 VAL A CA 1
ATOM 758 C C . VAL A 1 100 ? -9.966 -4.443 17.618 1.00 78.31 100 VAL A C 1
ATOM 760 O O . VAL A 1 100 ? -9.149 -4.153 16.747 1.00 78.31 100 VAL A O 1
ATOM 763 N N . THR A 1 101 ? -10.173 -5.701 18.007 1.00 80.38 101 THR A N 1
ATOM 764 C CA . THR A 1 101 ? -9.459 -6.860 17.449 1.00 80.38 101 THR A CA 1
ATOM 765 C C . THR A 1 101 ? -9.662 -6.962 15.936 1.00 80.38 101 THR A C 1
ATOM 767 O O . THR A 1 101 ? -8.701 -7.126 15.183 1.00 80.38 101 THR A O 1
ATOM 770 N N . ASN A 1 102 ? -10.903 -6.807 15.469 1.00 78.69 102 ASN A N 1
ATOM 771 C CA . ASN A 1 102 ? -11.221 -6.819 14.043 1.00 78.69 102 ASN A CA 1
ATOM 772 C C . ASN A 1 102 ? -10.580 -5.651 13.287 1.00 78.69 102 ASN A C 1
ATOM 774 O O . ASN A 1 102 ? -10.042 -5.860 12.197 1.00 78.69 102 ASN A O 1
ATOM 778 N N . VAL A 1 103 ? -10.597 -4.446 13.864 1.00 80.12 103 VAL A N 1
ATOM 779 C CA . VAL A 1 103 ? -9.924 -3.272 13.288 1.00 80.12 103 VAL A CA 1
ATOM 780 C C . VAL A 1 103 ? -8.424 -3.523 13.173 1.00 80.12 103 VAL A C 1
ATOM 782 O O . VAL A 1 103 ? -7.863 -3.326 12.098 1.00 80.12 103 VAL A O 1
ATOM 785 N N . LEU A 1 104 ? -7.780 -4.021 14.232 1.00 78.12 104 LEU A N 1
ATOM 786 C CA . LEU A 1 104 ? -6.350 -4.317 14.226 1.00 78.12 104 LEU A CA 1
ATOM 787 C C . LEU A 1 104 ? -6.004 -5.356 13.154 1.00 78.12 104 LEU A C 1
ATOM 789 O O . LEU A 1 104 ? -5.095 -5.139 12.358 1.00 78.12 104 LEU A O 1
ATOM 793 N N . ARG A 1 105 ? -6.784 -6.439 13.058 1.00 81.94 105 ARG A N 1
ATOM 794 C CA . ARG A 1 105 ? -6.625 -7.466 12.016 1.00 81.94 105 ARG A CA 1
ATOM 795 C C . ARG A 1 105 ? -6.725 -6.888 10.613 1.00 81.94 105 ARG A C 1
ATOM 797 O O . ARG A 1 105 ? -5.908 -7.209 9.751 1.00 81.94 105 ARG A O 1
ATOM 804 N N . HIS A 1 106 ? -7.705 -6.022 10.382 1.00 82.00 106 HIS A N 1
ATOM 805 C CA . HIS A 1 106 ? -7.877 -5.375 9.089 1.00 82.00 106 HIS A CA 1
ATOM 806 C C . HIS A 1 106 ? -6.724 -4.412 8.766 1.00 82.00 106 HIS A C 1
AT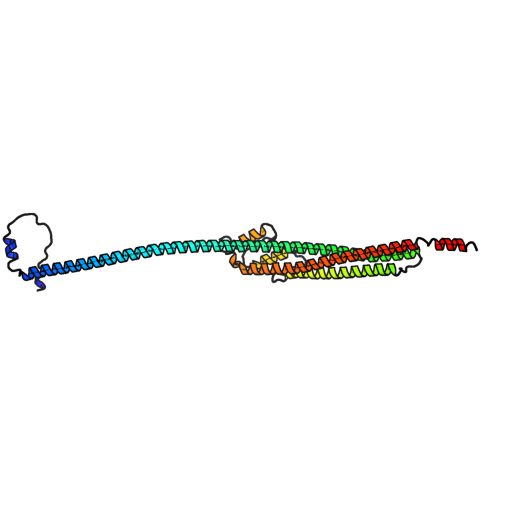OM 808 O O . HIS A 1 106 ? -6.231 -4.405 7.639 1.00 82.00 106 HIS A O 1
ATOM 814 N N . LEU A 1 107 ? -6.256 -3.638 9.749 1.00 81.56 107 LEU A N 1
ATOM 815 C CA . LEU A 1 107 ? -5.119 -2.730 9.593 1.00 81.56 107 LEU A CA 1
ATOM 816 C C . LEU A 1 107 ? -3.828 -3.485 9.279 1.00 81.56 107 LEU A C 1
ATOM 818 O O . LEU A 1 107 ? -3.158 -3.140 8.310 1.00 81.56 107 LEU A O 1
ATOM 822 N N . MET A 1 108 ? -3.515 -4.536 10.035 1.00 81.06 108 MET A N 1
ATOM 823 C CA . MET A 1 108 ? -2.326 -5.361 9.807 1.00 81.06 108 MET A CA 1
ATOM 824 C C . MET A 1 108 ? -2.352 -5.996 8.418 1.00 81.06 108 MET A C 1
ATOM 826 O O . MET A 1 108 ? -1.401 -5.849 7.656 1.00 81.06 108 MET A O 1
ATOM 830 N N . SER A 1 109 ? -3.482 -6.597 8.033 1.00 83.31 109 SER A N 1
ATOM 831 C CA . SER A 1 109 ? -3.662 -7.155 6.688 1.00 83.31 109 SER A CA 1
ATOM 832 C C . SER A 1 109 ? -3.431 -6.107 5.591 1.00 83.31 109 SER A C 1
ATOM 834 O O . SER A 1 109 ? -2.722 -6.375 4.621 1.00 83.31 109 SER A O 1
ATOM 836 N N . ARG A 1 110 ? -3.961 -4.888 5.759 1.00 82.88 110 ARG A N 1
ATOM 837 C CA . ARG A 1 110 ? -3.750 -3.787 4.808 1.00 82.88 110 ARG A CA 1
ATOM 838 C C . ARG A 1 110 ? -2.299 -3.325 4.750 1.00 82.88 110 ARG A C 1
ATOM 840 O O . ARG A 1 110 ? -1.800 -3.083 3.653 1.00 82.88 110 ARG A O 1
ATOM 847 N N . LEU A 1 111 ? -1.627 -3.189 5.890 1.00 80.31 111 LEU A N 1
ATOM 848 C CA . LEU A 1 111 ? -0.218 -2.793 5.954 1.00 80.31 111 LEU A CA 1
ATOM 849 C C . LEU A 1 111 ? 0.671 -3.809 5.232 1.00 80.31 111 LEU A C 1
ATOM 851 O O . LEU A 1 111 ? 1.484 -3.420 4.397 1.00 80.31 111 LEU A O 1
ATOM 855 N N . CYS A 1 112 ? 0.449 -5.098 5.475 1.00 83.06 112 CYS A N 1
ATOM 856 C CA . CYS A 1 112 ? 1.177 -6.182 4.822 1.00 83.06 112 CYS A CA 1
ATOM 857 C C . CYS A 1 112 ? 0.924 -6.223 3.313 1.00 83.06 112 CYS A C 1
ATOM 859 O O . CYS A 1 112 ? 1.870 -6.223 2.531 1.00 83.06 112 CYS A O 1
ATOM 861 N N . ALA A 1 113 ? -0.336 -6.107 2.880 1.00 84.81 113 ALA A N 1
ATOM 862 C CA . ALA A 1 113 ? -0.660 -6.006 1.456 1.00 84.81 113 ALA A CA 1
ATOM 863 C C . ALA A 1 113 ? -0.010 -4.777 0.787 1.00 84.81 113 ALA A C 1
ATOM 865 O O . ALA A 1 113 ? 0.405 -4.827 -0.373 1.00 84.81 113 ALA A O 1
ATOM 866 N N . THR A 1 114 ? 0.101 -3.664 1.518 1.00 82.56 114 THR A N 1
ATOM 867 C CA . THR A 1 114 ? 0.771 -2.442 1.047 1.00 82.56 114 THR A CA 1
ATOM 868 C C . THR A 1 114 ? 2.279 -2.663 0.907 1.00 82.56 114 THR A C 1
ATOM 870 O O . THR A 1 114 ? 2.866 -2.218 -0.082 1.00 82.56 114 THR A O 1
ATOM 873 N N . ALA A 1 115 ? 2.907 -3.370 1.850 1.00 79.12 115 ALA A N 1
ATOM 874 C CA . ALA A 1 115 ? 4.322 -3.729 1.792 1.00 79.12 115 ALA A CA 1
ATOM 875 C C . ALA A 1 115 ? 4.625 -4.677 0.619 1.00 79.12 115 ALA A C 1
ATOM 877 O O . ALA A 1 115 ? 5.554 -4.429 -0.153 1.00 79.12 115 ALA A O 1
ATOM 878 N N . ASP A 1 116 ? 3.792 -5.697 0.413 1.00 83.75 116 ASP A N 1
ATOM 879 C CA . ASP A 1 116 ? 3.905 -6.615 -0.722 1.00 83.75 116 ASP A CA 1
ATOM 880 C C . ASP A 1 116 ? 3.770 -5.905 -2.063 1.00 83.75 116 ASP A C 1
ATOM 882 O O . ASP A 1 116 ? 4.568 -6.111 -2.984 1.00 83.75 116 ASP A O 1
ATOM 886 N N . ARG A 1 117 ? 2.781 -5.019 -2.178 1.00 84.75 117 ARG A N 1
ATOM 887 C CA . ARG A 1 117 ? 2.580 -4.244 -3.398 1.00 84.75 117 ARG A CA 1
ATOM 888 C C . ARG A 1 117 ? 3.719 -3.248 -3.625 1.00 84.75 117 ARG A C 1
ATOM 890 O O . ARG A 1 117 ? 4.123 -3.077 -4.770 1.00 84.75 117 ARG A O 1
ATOM 897 N N . LEU A 1 118 ? 4.296 -2.647 -2.581 1.00 82.75 118 LEU A N 1
ATOM 898 C CA . LEU A 1 118 ? 5.505 -1.826 -2.719 1.00 82.75 118 LEU A CA 1
ATOM 899 C C . LEU A 1 118 ? 6.684 -2.646 -3.265 1.00 82.75 118 LEU A C 1
ATOM 901 O O . LEU A 1 118 ? 7.339 -2.205 -4.208 1.00 82.75 118 LEU A O 1
ATOM 905 N N . ARG A 1 119 ? 6.912 -3.851 -2.730 1.00 81.81 119 ARG A N 1
ATOM 906 C CA . ARG A 1 119 ? 7.941 -4.780 -3.227 1.00 81.81 119 ARG A CA 1
ATOM 907 C C . ARG A 1 119 ? 7.720 -5.133 -4.701 1.00 81.81 119 ARG A C 1
ATOM 909 O O . ARG A 1 119 ? 8.658 -5.097 -5.492 1.00 81.81 119 ARG A O 1
ATOM 916 N N . MET A 1 120 ? 6.479 -5.420 -5.094 1.00 84.50 120 MET A N 1
ATOM 917 C CA . MET A 1 120 ? 6.128 -5.664 -6.498 1.00 84.50 120 MET A CA 1
ATOM 918 C C . MET A 1 120 ? 6.469 -4.458 -7.386 1.00 84.50 120 MET A C 1
ATOM 920 O O . MET A 1 120 ? 7.081 -4.623 -8.438 1.00 84.50 120 MET A O 1
ATOM 924 N N . LEU A 1 121 ? 6.115 -3.241 -6.961 1.00 85.00 121 LEU A N 1
ATOM 925 C CA . LEU A 1 121 ? 6.429 -2.020 -7.705 1.00 85.00 121 LEU A CA 1
ATOM 926 C C . LEU A 1 121 ? 7.944 -1.789 -7.838 1.00 85.00 121 LEU A C 1
ATOM 928 O O . LEU A 1 121 ? 8.403 -1.401 -8.910 1.00 85.00 121 LEU A O 1
ATOM 932 N N . GLN A 1 122 ? 8.723 -2.064 -6.789 1.00 84.19 122 GLN A N 1
ATOM 933 C CA . GLN A 1 122 ? 10.189 -2.002 -6.831 1.00 84.19 122 GLN A CA 1
ATOM 934 C C . GLN A 1 122 ? 10.771 -2.991 -7.849 1.00 84.19 122 GLN A C 1
ATOM 936 O O . GLN A 1 122 ? 11.618 -2.609 -8.658 1.00 84.19 122 GLN A O 1
ATOM 941 N N . ASN A 1 123 ? 10.275 -4.231 -7.864 1.00 84.56 123 ASN A N 1
ATOM 942 C CA . ASN A 1 123 ? 10.693 -5.243 -8.835 1.00 84.56 123 ASN A CA 1
ATOM 943 C C . ASN A 1 123 ? 10.348 -4.825 -10.271 1.00 84.56 123 ASN A C 1
ATOM 945 O O . ASN A 1 123 ? 11.201 -4.906 -11.154 1.00 84.56 123 ASN A O 1
ATOM 949 N N . ASN A 1 124 ? 9.136 -4.313 -10.502 1.00 86.50 124 ASN A N 1
ATOM 950 C CA . ASN A 1 124 ? 8.722 -3.816 -11.816 1.00 86.50 124 ASN A CA 1
A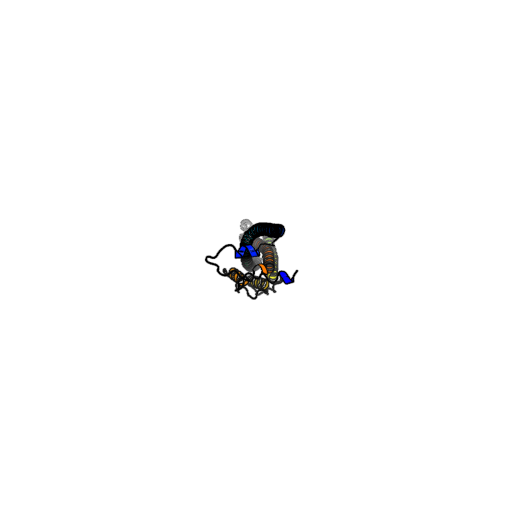TOM 951 C C . ASN A 1 124 ? 9.612 -2.662 -12.289 1.00 86.50 124 ASN A C 1
ATOM 953 O O . ASN A 1 124 ? 10.044 -2.651 -13.438 1.00 86.50 124 ASN A O 1
ATOM 957 N N . LEU A 1 125 ? 9.931 -1.713 -11.404 1.00 87.88 125 LEU A N 1
ATOM 958 C CA . LEU A 1 125 ? 10.847 -0.620 -11.723 1.00 87.88 125 LEU A CA 1
ATOM 959 C C . LEU A 1 125 ? 12.251 -1.139 -12.074 1.00 87.88 125 LEU A C 1
ATOM 961 O O . LEU A 1 125 ? 12.875 -0.632 -13.005 1.00 87.88 125 LEU A O 1
ATOM 965 N N . MET A 1 126 ? 12.756 -2.144 -11.352 1.00 86.69 126 MET A N 1
ATOM 966 C CA . MET A 1 126 ? 14.058 -2.753 -11.639 1.00 86.69 126 MET A CA 1
ATOM 967 C C . MET A 1 126 ? 14.086 -3.403 -13.029 1.00 86.69 126 MET A C 1
ATOM 969 O O . MET A 1 126 ? 15.036 -3.179 -13.782 1.00 86.69 126 MET A O 1
ATOM 973 N N . LEU A 1 127 ? 13.041 -4.163 -13.374 1.00 88.69 127 LEU A N 1
ATOM 974 C CA . LEU A 1 127 ? 12.893 -4.794 -14.687 1.00 88.69 127 LEU A CA 1
ATOM 975 C C . LEU A 1 127 ? 12.808 -3.744 -15.799 1.00 88.69 127 LEU A C 1
ATOM 977 O O . LEU A 1 127 ? 13.604 -3.782 -16.732 1.00 88.69 127 LEU A O 1
ATOM 981 N N . LEU A 1 128 ? 11.947 -2.735 -15.648 1.00 91.19 128 LEU A N 1
ATOM 982 C CA . LEU A 1 128 ? 11.821 -1.656 -16.632 1.00 91.19 128 LEU A CA 1
ATOM 983 C C . LEU A 1 128 ? 13.129 -0.871 -16.819 1.00 91.19 128 LEU A C 1
ATOM 985 O O . LEU A 1 128 ? 13.467 -0.498 -17.938 1.00 91.19 128 LEU A O 1
ATOM 989 N N . ASN A 1 129 ? 13.900 -0.651 -15.750 1.00 88.69 129 ASN A N 1
ATOM 990 C CA . ASN A 1 129 ? 15.230 -0.039 -15.840 1.00 88.69 129 ASN A CA 1
ATOM 991 C C . ASN A 1 129 ? 16.246 -0.927 -16.575 1.00 88.69 129 ASN A C 1
ATOM 993 O O . ASN A 1 129 ? 17.177 -0.420 -17.208 1.00 88.69 129 ASN A O 1
ATOM 997 N N . ALA A 1 130 ? 16.143 -2.252 -16.464 1.00 89.19 130 ALA A N 1
ATOM 998 C CA . ALA A 1 130 ? 16.965 -3.164 -17.254 1.00 89.19 130 ALA A CA 1
ATOM 999 C C . ALA A 1 130 ? 16.571 -3.101 -18.739 1.00 89.19 130 ALA A C 1
ATOM 1001 O O . ALA A 1 130 ? 17.448 -2.930 -19.590 1.00 89.19 130 ALA A O 1
ATOM 1002 N N . ASP A 1 131 ? 15.271 -3.119 -19.031 1.00 88.81 131 ASP A N 1
ATOM 1003 C CA . ASP A 1 131 ? 14.735 -3.039 -20.390 1.00 88.81 131 ASP A CA 1
ATOM 1004 C C . ASP A 1 131 ? 15.077 -1.709 -21.068 1.00 88.81 131 ASP A C 1
ATOM 1006 O O . ASP A 1 131 ? 15.541 -1.701 -22.206 1.00 88.81 131 ASP A O 1
ATOM 1010 N N . ALA A 1 132 ? 14.940 -0.580 -20.367 1.00 90.88 132 ALA A N 1
ATOM 1011 C CA . ALA A 1 132 ? 15.312 0.741 -20.877 1.00 90.88 132 ALA A CA 1
ATOM 1012 C C . ALA A 1 132 ? 16.803 0.821 -21.240 1.00 90.88 132 ALA A C 1
ATOM 1014 O O . ALA A 1 132 ? 17.171 1.319 -22.308 1.00 90.88 132 ALA A O 1
ATOM 1015 N N . ARG A 1 133 ? 17.676 0.259 -20.390 1.00 91.38 133 ARG A N 1
ATOM 1016 C CA . ARG A 1 133 ? 19.116 0.160 -20.677 1.00 91.38 133 ARG A CA 1
ATOM 1017 C C . ARG A 1 133 ? 19.397 -0.717 -21.895 1.00 91.38 133 ARG A C 1
ATOM 1019 O O . ARG A 1 133 ? 20.272 -0.368 -22.687 1.00 91.38 133 ARG A O 1
ATOM 1026 N N . SER A 1 134 ? 18.676 -1.827 -22.045 1.00 90.25 134 SER A N 1
ATOM 1027 C CA . SER A 1 134 ? 18.771 -2.696 -23.221 1.00 90.25 134 SER A CA 1
ATOM 1028 C C . SER A 1 134 ? 18.339 -1.956 -24.491 1.00 90.25 134 SER A C 1
ATOM 1030 O O . SER A 1 134 ? 19.117 -1.864 -25.436 1.00 90.25 134 SER A O 1
ATOM 1032 N N . MET A 1 135 ? 17.173 -1.301 -24.471 1.00 89.38 135 MET A N 1
ATOM 1033 C CA . MET A 1 135 ? 16.658 -0.505 -25.590 1.00 89.38 135 MET A CA 1
ATOM 1034 C C . MET A 1 135 ? 17.632 0.588 -26.030 1.00 89.38 135 MET A C 1
ATOM 1036 O O . MET A 1 135 ? 17.889 0.725 -27.222 1.00 89.38 135 MET A O 1
ATOM 1040 N N . ARG A 1 136 ? 18.219 1.349 -25.095 1.00 90.69 136 ARG A N 1
ATOM 1041 C CA . ARG A 1 136 ? 19.214 2.382 -25.434 1.00 90.69 136 ARG A CA 1
ATOM 1042 C C . ARG A 1 136 ? 20.422 1.784 -26.160 1.00 90.69 136 ARG A C 1
ATOM 1044 O O . ARG A 1 136 ? 20.899 2.370 -27.131 1.00 90.69 136 ARG A O 1
ATOM 1051 N N . LYS A 1 137 ? 20.910 0.626 -25.702 1.00 91.31 137 LYS A N 1
ATOM 1052 C CA . LYS A 1 137 ? 22.006 -0.087 -26.370 1.00 91.31 137 LYS A CA 1
ATOM 1053 C C . LYS A 1 137 ? 21.594 -0.548 -27.765 1.00 91.31 137 LYS A C 1
ATOM 1055 O O . LYS A 1 137 ? 22.364 -0.332 -28.691 1.00 91.31 137 LYS A O 1
ATOM 1060 N N . SER A 1 138 ? 20.398 -1.115 -27.922 1.00 89.19 138 SER A N 1
ATOM 1061 C CA . SER A 1 138 ? 19.878 -1.550 -29.223 1.00 89.19 138 SER A CA 1
ATOM 1062 C C . SER A 1 138 ? 19.737 -0.393 -30.207 1.00 89.19 138 SER A C 1
ATOM 1064 O O . SER A 1 138 ? 20.222 -0.510 -31.321 1.00 89.19 138 SER A O 1
ATOM 1066 N N . VAL A 1 139 ? 19.174 0.749 -29.791 1.00 88.94 139 VAL A N 1
ATOM 1067 C CA . VAL A 1 139 ? 19.065 1.945 -30.649 1.00 88.94 139 VAL A CA 1
ATOM 1068 C C . VAL A 1 139 ? 20.441 2.364 -31.174 1.00 88.94 139 VAL A C 1
ATOM 1070 O O . VAL A 1 139 ? 20.614 2.501 -32.380 1.00 88.94 139 VAL A O 1
ATOM 1073 N N . SER A 1 140 ? 21.429 2.514 -30.286 1.00 87.50 140 SER A N 1
ATOM 1074 C CA . SER A 1 140 ? 22.787 2.927 -30.670 1.00 87.50 140 SER A CA 1
ATOM 1075 C C . SER A 1 140 ? 23.507 1.879 -31.529 1.00 87.50 140 SER A C 1
ATOM 1077 O O . SER A 1 140 ? 24.215 2.223 -32.481 1.00 87.50 140 SER A O 1
ATOM 1079 N N . TRP A 1 141 ? 23.329 0.596 -31.208 1.00 89.94 141 TRP A N 1
ATOM 1080 C CA . TRP A 1 141 ? 23.913 -0.510 -31.959 1.00 89.94 141 TRP A CA 1
ATOM 1081 C C . TRP A 1 141 ? 23.331 -0.616 -33.369 1.00 89.94 141 TRP A C 1
ATOM 1083 O O . TRP A 1 141 ? 24.092 -0.643 -34.333 1.00 89.94 141 TRP A O 1
ATOM 1093 N N . ASP A 1 142 ? 22.004 -0.634 -33.498 1.00 87.31 142 ASP A N 1
ATOM 1094 C CA . ASP A 1 142 ? 21.309 -0.779 -34.779 1.00 87.31 142 ASP A CA 1
ATOM 1095 C C . ASP A 1 142 ? 21.593 0.412 -35.701 1.00 87.31 142 ASP A C 1
ATOM 1097 O O . ASP A 1 142 ? 21.793 0.231 -36.905 1.00 87.31 142 ASP A O 1
ATOM 1101 N N . GLU A 1 143 ? 21.686 1.620 -35.138 1.00 87.31 143 GLU A N 1
ATOM 1102 C CA . GLU A 1 143 ? 22.105 2.818 -35.863 1.00 87.31 143 GLU A CA 1
ATOM 1103 C C . GLU A 1 143 ? 23.530 2.653 -36.422 1.00 87.31 143 GLU A C 1
ATOM 1105 O O . GLU A 1 143 ? 23.749 2.805 -37.625 1.00 87.31 143 GLU A O 1
ATOM 1110 N N . THR A 1 144 ? 24.488 2.244 -35.583 1.00 87.94 144 THR A N 1
ATOM 1111 C CA . THR A 1 144 ? 25.893 2.028 -35.980 1.00 87.94 144 THR A CA 1
ATOM 1112 C C . THR A 1 144 ? 26.031 0.933 -37.040 1.00 87.94 144 THR A C 1
ATOM 1114 O O . THR A 1 144 ? 26.751 1.097 -38.030 1.00 87.94 144 THR A O 1
ATOM 1117 N N . GLN A 1 145 ? 25.323 -0.185 -36.860 1.00 86.19 145 GLN A N 1
ATOM 1118 C CA . GLN A 1 145 ? 25.310 -1.290 -37.818 1.00 86.19 145 GLN A CA 1
ATOM 1119 C C . GLN A 1 145 ? 24.745 -0.850 -39.165 1.00 86.19 145 GLN A C 1
ATOM 1121 O O . GLN A 1 145 ? 25.287 -1.212 -40.210 1.00 86.19 145 GLN A O 1
ATOM 1126 N N . TYR A 1 146 ? 23.700 -0.022 -39.164 1.00 82.88 146 TYR A N 1
ATOM 1127 C CA . TYR A 1 146 ? 23.164 0.511 -40.405 1.00 82.88 146 TYR A CA 1
ATOM 1128 C C . TYR A 1 146 ? 24.165 1.413 -41.136 1.00 82.88 146 TYR A C 1
ATOM 1130 O O . TYR A 1 146 ? 24.344 1.228 -42.340 1.00 82.88 146 TYR A O 1
ATOM 1138 N N . ILE A 1 147 ? 24.867 2.319 -40.440 1.00 82.94 147 ILE A N 1
ATOM 1139 C CA . ILE A 1 147 ? 25.926 3.151 -41.052 1.00 82.94 147 ILE A CA 1
ATOM 1140 C C . ILE A 1 147 ? 26.988 2.265 -41.714 1.00 82.94 147 ILE A C 1
ATOM 1142 O O . ILE A 1 147 ? 27.391 2.513 -42.853 1.00 82.94 147 ILE A O 1
ATOM 1146 N N . ALA A 1 148 ? 27.421 1.204 -41.027 1.00 84.00 148 ALA A N 1
ATOM 1147 C CA . ALA A 1 148 ? 28.412 0.272 -41.556 1.00 84.00 148 ALA A CA 1
ATOM 1148 C C . ALA A 1 148 ? 27.910 -0.457 -42.817 1.00 84.00 148 ALA A C 1
ATOM 1150 O O . ALA A 1 148 ? 28.624 -0.532 -43.820 1.00 84.00 148 ALA A O 1
ATOM 1151 N N . VAL A 1 149 ? 26.664 -0.945 -42.807 1.00 82.19 149 VAL A N 1
ATOM 1152 C CA . VAL A 1 149 ? 26.039 -1.567 -43.986 1.00 82.19 149 VAL A CA 1
ATOM 1153 C C . VAL A 1 149 ? 25.915 -0.568 -45.136 1.00 82.19 149 VAL A C 1
ATOM 1155 O O . VAL A 1 149 ? 26.195 -0.919 -46.282 1.00 82.19 149 VAL A O 1
ATOM 1158 N N . LEU A 1 150 ? 25.529 0.675 -44.852 1.00 75.38 150 LEU A N 1
ATOM 1159 C CA . LEU A 1 150 ? 25.367 1.715 -45.861 1.00 75.38 150 LEU A CA 1
ATOM 1160 C C . LEU A 1 150 ? 26.691 2.042 -46.558 1.00 75.38 150 LEU A C 1
ATOM 1162 O O . LEU A 1 150 ? 26.737 2.100 -47.794 1.00 75.38 150 LEU A O 1
ATOM 1166 N N . LYS A 1 151 ? 27.768 2.158 -45.773 1.00 79.31 151 LYS A N 1
ATOM 1167 C CA . LYS A 1 151 ? 29.129 2.361 -46.273 1.00 79.31 151 LYS A CA 1
ATOM 1168 C C . LYS A 1 151 ? 29.553 1.218 -47.192 1.00 79.31 151 LYS A C 1
ATOM 1170 O O . LYS A 1 151 ? 30.090 1.474 -48.264 1.00 79.31 151 LYS A O 1
ATOM 1175 N N . ASN A 1 152 ? 29.243 -0.025 -46.824 1.00 78.94 152 ASN A N 1
ATOM 1176 C CA . ASN A 1 152 ? 29.574 -1.197 -47.637 1.00 78.94 152 ASN A CA 1
ATOM 1177 C C . ASN A 1 152 ? 28.767 -1.280 -48.943 1.00 78.94 152 ASN A C 1
ATOM 1179 O O . ASN A 1 152 ? 29.303 -1.700 -49.962 1.00 78.94 152 ASN A O 1
ATOM 1183 N N . VAL A 1 153 ? 27.482 -0.907 -48.927 1.00 74.69 153 VAL A N 1
ATOM 1184 C CA . VAL A 1 153 ? 26.587 -1.053 -50.093 1.00 74.69 153 VAL A CA 1
ATOM 1185 C C . VAL A 1 153 ? 26.678 0.131 -51.057 1.00 74.69 153 VAL A C 1
ATOM 1187 O O . VAL A 1 153 ? 26.532 -0.050 -52.261 1.00 74.69 153 VAL A O 1
ATOM 1190 N N . SER A 1 154 ? 26.880 1.346 -50.548 1.00 70.56 154 SER A N 1
ATOM 1191 C CA . SER A 1 154 ? 26.788 2.575 -51.350 1.00 70.56 154 SER A CA 1
ATOM 1192 C C . SER A 1 154 ? 28.034 3.455 -51.320 1.00 70.56 154 SER A C 1
ATOM 1194 O O . SER A 1 154 ? 28.043 4.499 -51.965 1.00 70.56 154 SER A O 1
ATOM 1196 N N . GLY A 1 155 ? 29.070 3.078 -50.564 1.00 72.94 155 GLY A N 1
ATOM 1197 C CA . GLY A 1 155 ? 30.269 3.900 -50.371 1.00 72.94 155 GLY A CA 1
ATOM 1198 C C . GLY A 1 155 ? 30.042 5.159 -49.524 1.00 72.94 155 GLY A C 1
ATOM 1199 O O . GLY A 1 155 ? 30.996 5.879 -49.249 1.00 72.94 155 GLY A O 1
ATOM 1200 N N . SER A 1 156 ? 28.806 5.416 -49.082 1.00 73.19 156 SER A N 1
ATOM 1201 C CA . SER A 1 156 ? 28.418 6.561 -48.255 1.00 73.19 156 SER A CA 1
ATOM 1202 C C . SER A 1 156 ? 27.985 6.104 -46.862 1.00 73.19 156 SER A C 1
ATOM 1204 O O . SER A 1 156 ? 27.319 5.080 -46.713 1.00 73.19 156 SER A O 1
ATOM 1206 N N . SER A 1 157 ? 28.361 6.876 -45.844 1.00 76.06 157 SER A N 1
ATOM 1207 C CA . SER A 1 157 ? 27.899 6.732 -44.457 1.00 76.06 157 SER A CA 1
ATOM 1208 C C . SER A 1 157 ? 26.595 7.480 -44.170 1.00 76.06 157 SER A C 1
ATOM 1210 O O . SER A 1 157 ? 26.047 7.338 -43.078 1.00 76.06 157 SER A O 1
ATOM 1212 N N . ASP A 1 158 ? 26.096 8.266 -45.124 1.00 80.06 158 ASP A N 1
ATOM 1213 C CA . ASP A 1 158 ? 25.030 9.232 -44.871 1.00 80.06 158 ASP A CA 1
ATOM 1214 C C . ASP A 1 158 ? 23.657 8.569 -44.923 1.00 80.06 158 ASP A C 1
ATOM 1216 O O . ASP A 1 158 ? 23.163 8.161 -45.982 1.00 80.06 158 ASP A O 1
ATOM 1220 N N . MET A 1 159 ? 23.014 8.473 -43.760 1.00 80.75 159 MET A N 1
ATOM 1221 C CA . MET A 1 159 ? 21.661 7.940 -43.661 1.00 80.75 159 MET A CA 1
ATOM 1222 C C . MET A 1 159 ? 20.676 8.759 -44.497 1.00 80.75 159 MET A C 1
ATOM 1224 O O . MET A 1 159 ? 20.757 9.981 -44.588 1.00 80.75 159 MET A O 1
ATOM 1228 N N . SER A 1 160 ? 19.678 8.083 -45.075 1.00 85.75 160 SER A N 1
ATOM 1229 C CA . SER A 1 160 ? 18.565 8.804 -45.684 1.00 85.75 160 SER A CA 1
ATOM 1230 C C . SER A 1 160 ? 17.738 9.506 -44.594 1.00 85.75 160 SER A C 1
ATOM 1232 O O . SER A 1 160 ? 17.547 8.935 -43.511 1.00 85.75 160 SER A O 1
ATOM 1234 N N . PRO A 1 161 ? 17.136 10.677 -44.884 1.00 87.25 161 PRO A N 1
ATOM 1235 C CA . PRO A 1 161 ? 16.303 11.394 -43.914 1.00 87.25 161 PRO A CA 1
ATOM 1236 C C . PRO A 1 161 ? 15.133 10.563 -43.360 1.00 87.25 161 PRO A C 1
ATOM 1238 O O . PRO A 1 161 ? 14.603 10.853 -42.290 1.00 87.25 161 PRO A O 1
ATOM 1241 N N . TYR A 1 162 ? 14.686 9.531 -44.086 1.00 86.50 162 TYR A N 1
ATOM 1242 C CA . TYR A 1 162 ? 13.621 8.625 -43.647 1.00 86.50 162 TYR A CA 1
ATOM 1243 C C . TYR A 1 162 ? 14.060 7.697 -42.505 1.00 86.50 162 TYR A C 1
ATOM 1245 O O . TYR A 1 162 ? 13.284 7.469 -41.566 1.00 86.50 162 TYR A O 1
ATOM 1253 N N . VAL A 1 163 ? 15.288 7.176 -42.590 1.00 87.81 163 VAL A N 1
ATOM 1254 C CA . VAL A 1 163 ? 15.892 6.299 -41.579 1.00 87.81 163 VAL A CA 1
ATOM 1255 C C . VAL A 1 163 ? 16.359 7.113 -40.377 1.00 87.81 163 VAL A C 1
ATOM 1257 O O . VAL A 1 163 ? 16.016 6.767 -39.248 1.00 87.81 163 VAL A O 1
ATOM 1260 N N . GLU A 1 164 ? 17.027 8.240 -40.623 1.00 89.00 164 GLU A N 1
ATOM 1261 C CA . GLU A 1 164 ? 17.498 9.157 -39.580 1.00 89.00 164 GLU A CA 1
ATOM 1262 C C . GLU A 1 164 ? 16.340 9.628 -38.685 1.00 89.00 164 GLU A C 1
ATOM 1264 O O . GLU A 1 164 ? 16.391 9.499 -37.463 1.00 89.00 164 GLU A O 1
ATOM 1269 N N . LYS A 1 165 ? 15.214 10.055 -39.281 1.00 91.25 165 LYS A N 1
ATOM 1270 C CA . LYS A 1 165 ? 13.999 10.407 -38.522 1.00 91.25 165 LYS A CA 1
ATOM 1271 C C . LYS A 1 165 ? 13.441 9.240 -37.702 1.00 91.25 165 LYS A C 1
ATOM 1273 O O . LYS A 1 165 ? 12.808 9.476 -36.676 1.00 91.25 165 LYS A O 1
ATOM 1278 N N . GLY A 1 166 ? 13.623 7.999 -38.158 1.00 91.00 166 GLY A N 1
ATOM 1279 C CA . GLY A 1 166 ? 13.210 6.798 -37.431 1.00 91.00 166 GLY A CA 1
ATOM 1280 C C . GLY A 1 166 ? 14.012 6.612 -36.144 1.00 91.00 166 GLY A C 1
ATOM 1281 O O . GLY A 1 166 ? 13.420 6.522 -35.068 1.00 91.00 166 GLY A O 1
ATOM 1282 N N . PHE A 1 167 ? 15.344 6.630 -36.242 1.00 91.50 167 PHE A N 1
ATOM 1283 C CA . PHE A 1 167 ? 16.222 6.521 -35.074 1.00 91.50 167 PHE A CA 1
ATOM 1284 C C . PHE A 1 167 ? 16.103 7.726 -34.142 1.00 91.50 167 PHE A C 1
ATOM 1286 O O . PHE A 1 167 ? 15.954 7.535 -32.938 1.00 91.50 167 PHE A O 1
ATOM 1293 N N . ALA A 1 168 ? 16.028 8.951 -34.670 1.00 92.62 168 ALA A N 1
ATOM 1294 C CA . ALA A 1 168 ? 15.803 10.147 -33.856 1.00 92.62 168 ALA A CA 1
ATOM 1295 C C . ALA A 1 168 ? 14.497 10.056 -33.041 1.00 92.62 168 ALA A C 1
ATOM 1297 O O . ALA A 1 168 ? 14.451 10.442 -31.870 1.00 92.62 168 ALA A O 1
ATOM 1298 N N . PHE A 1 169 ? 13.432 9.498 -33.629 1.00 93.50 169 PHE A N 1
ATOM 1299 C CA . PHE A 1 169 ? 12.188 9.242 -32.906 1.00 93.50 169 PHE A CA 1
ATOM 1300 C C . PHE A 1 169 ? 12.357 8.161 -31.825 1.00 93.50 169 PHE A C 1
ATOM 1302 O O . PHE A 1 169 ? 11.905 8.365 -30.699 1.00 93.50 169 PHE A O 1
ATOM 1309 N N . ALA A 1 170 ? 13.055 7.058 -32.112 1.00 91.44 170 ALA A N 1
ATOM 1310 C CA . ALA A 1 170 ? 13.350 6.014 -31.125 1.00 91.44 170 ALA A CA 1
ATOM 1311 C C . ALA A 1 170 ? 14.201 6.534 -29.944 1.00 91.44 170 ALA A C 1
ATOM 1313 O O . ALA A 1 170 ? 13.886 6.264 -28.782 1.00 91.44 170 ALA A O 1
ATOM 1314 N N . VAL A 1 171 ? 15.214 7.365 -30.215 1.00 93.06 171 VAL A N 1
ATOM 1315 C CA . VAL A 1 171 ? 16.013 8.061 -29.190 1.00 93.06 171 VAL A CA 1
ATOM 1316 C C . VAL A 1 171 ? 15.124 8.957 -28.326 1.00 93.06 171 VAL A C 1
ATOM 1318 O O . VAL A 1 171 ? 15.193 8.917 -27.098 1.00 93.06 171 VAL A O 1
ATOM 1321 N N . ARG A 1 172 ? 14.225 9.734 -28.939 1.00 94.06 172 ARG A N 1
ATOM 1322 C CA . ARG A 1 172 ? 13.294 10.583 -28.186 1.00 94.06 172 ARG A CA 1
ATOM 1323 C C . ARG A 1 172 ? 12.381 9.764 -27.270 1.00 94.06 172 ARG A C 1
ATOM 1325 O O . ARG A 1 172 ? 12.159 10.164 -26.129 1.00 94.06 172 ARG A O 1
ATOM 1332 N N . MET A 1 173 ? 11.856 8.635 -27.745 1.00 93.44 173 MET A N 1
ATOM 1333 C CA . MET A 1 173 ? 10.967 7.794 -26.940 1.00 93.44 173 MET A CA 1
ATOM 1334 C C . MET A 1 173 ? 11.695 7.111 -25.780 1.00 93.44 173 MET A C 1
ATOM 1336 O O . MET A 1 173 ? 11.159 7.065 -24.675 1.00 93.44 173 MET A O 1
ATOM 1340 N N . THR A 1 174 ? 12.931 6.652 -25.990 1.00 91.06 174 THR A N 1
ATOM 1341 C CA . THR A 1 174 ? 13.760 6.097 -24.904 1.00 91.06 174 THR A CA 1
ATOM 1342 C C . THR A 1 174 ? 14.122 7.156 -23.856 1.00 91.06 174 THR A C 1
ATOM 1344 O O . THR A 1 174 ? 14.061 6.873 -22.664 1.00 91.06 174 THR A O 1
ATOM 1347 N N . ALA A 1 175 ? 14.382 8.405 -24.255 1.00 91.44 175 ALA A N 1
ATOM 1348 C CA . ALA A 1 175 ? 14.587 9.506 -23.308 1.00 91.44 175 ALA A CA 1
ATOM 1349 C C . ALA A 1 175 ? 13.325 9.841 -22.484 1.00 91.44 175 ALA A C 1
ATOM 1351 O O . ALA A 1 175 ? 13.419 10.175 -21.303 1.00 91.44 175 ALA A O 1
ATOM 1352 N N . LEU A 1 176 ? 12.133 9.747 -23.087 1.00 92.19 176 LEU A N 1
ATOM 1353 C CA . LEU A 1 176 ? 10.869 9.907 -22.357 1.00 92.19 176 LEU A CA 1
ATOM 1354 C C . LEU A 1 176 ? 10.639 8.769 -21.356 1.00 92.19 176 LEU A C 1
ATOM 1356 O O . LEU A 1 176 ? 10.182 9.035 -20.246 1.00 92.19 176 LEU A O 1
ATOM 1360 N N . LEU A 1 177 ? 10.979 7.531 -21.724 1.00 92.25 177 LEU A N 1
ATOM 1361 C CA . LEU A 1 177 ? 10.945 6.391 -20.809 1.00 92.25 177 LEU A CA 1
ATOM 1362 C C . LEU A 1 177 ? 11.861 6.623 -19.599 1.00 92.25 177 LEU A C 1
ATOM 1364 O O . LEU A 1 177 ? 11.393 6.506 -18.471 1.00 92.25 177 LEU A O 1
ATOM 1368 N N . ASP A 1 178 ? 13.118 7.022 -19.814 1.00 91.44 178 ASP A N 1
ATOM 1369 C CA . ASP A 1 178 ? 14.061 7.310 -18.721 1.00 91.44 178 ASP A CA 1
ATOM 1370 C C . ASP A 1 178 ? 13.509 8.355 -17.744 1.00 91.44 178 ASP A C 1
ATOM 1372 O O . ASP A 1 178 ? 13.630 8.213 -16.527 1.00 91.44 178 ASP A O 1
ATOM 1376 N N . ARG A 1 179 ? 12.848 9.394 -18.270 1.00 90.62 179 ARG A N 1
ATOM 1377 C CA . ARG A 1 179 ? 12.222 10.429 -17.444 1.00 90.62 179 ARG A CA 1
ATOM 1378 C C . ARG A 1 179 ? 11.111 9.867 -16.554 1.00 90.62 179 ARG A C 1
ATOM 1380 O O . ARG A 1 179 ? 11.030 10.242 -15.384 1.00 90.62 179 ARG A O 1
ATOM 1387 N N . GLU A 1 180 ? 10.256 8.994 -17.086 1.00 91.00 180 GLU A N 1
ATOM 1388 C CA . GLU A 1 180 ? 9.193 8.361 -16.292 1.00 91.00 180 GLU A CA 1
ATOM 1389 C C . GLU A 1 180 ? 9.744 7.340 -15.289 1.00 91.00 180 GLU A C 1
ATOM 1391 O O . GLU A 1 180 ? 9.202 7.207 -14.188 1.00 91.00 180 GLU A O 1
ATOM 1396 N N . LEU A 1 181 ? 10.841 6.653 -15.618 1.00 90.56 181 LEU A N 1
ATOM 1397 C CA . LEU A 1 181 ? 11.514 5.738 -14.695 1.00 90.56 181 LEU A CA 1
ATOM 1398 C C . LEU A 1 181 ? 12.139 6.482 -13.516 1.00 90.56 181 LEU A C 1
ATOM 1400 O O . LEU A 1 181 ? 11.938 6.070 -12.372 1.00 90.56 181 LEU A O 1
ATOM 1404 N N . GLU A 1 182 ? 12.807 7.610 -13.762 1.00 90.19 182 GLU A N 1
ATOM 1405 C CA . GLU A 1 182 ? 13.355 8.437 -12.684 1.00 90.19 182 GLU A CA 1
ATOM 1406 C C . GLU A 1 182 ? 12.234 9.013 -11.804 1.00 90.19 182 GLU A C 1
ATOM 1408 O O . GLU A 1 182 ? 12.286 8.920 -10.578 1.00 90.19 182 GLU A O 1
ATOM 1413 N N . GLY A 1 183 ? 11.149 9.505 -12.415 1.00 86.00 183 GLY A N 1
ATOM 1414 C CA . GLY A 1 183 ? 9.972 9.963 -11.672 1.00 86.00 183 GLY A CA 1
ATOM 1415 C C . GLY A 1 183 ? 9.325 8.857 -10.825 1.00 86.00 183 GLY A C 1
ATOM 1416 O O . GLY A 1 183 ? 8.921 9.097 -9.681 1.00 86.00 183 GLY A O 1
ATOM 1417 N N . SER A 1 184 ? 9.261 7.634 -11.356 1.00 86.38 184 SER A N 1
ATOM 1418 C CA . SER A 1 184 ? 8.759 6.454 -10.641 1.00 86.38 184 SER A CA 1
ATOM 1419 C C . SER A 1 184 ? 9.657 6.084 -9.462 1.00 86.38 184 SER A C 1
ATOM 1421 O O . SER A 1 184 ? 9.152 5.839 -8.364 1.00 86.38 184 SER A O 1
ATOM 1423 N N . LYS A 1 185 ? 10.981 6.116 -9.656 1.00 86.50 185 LYS A N 1
ATOM 1424 C CA . LYS A 1 185 ? 11.979 5.890 -8.607 1.00 86.50 185 LYS A CA 1
ATOM 1425 C C . LYS A 1 185 ? 11.825 6.892 -7.468 1.00 86.50 185 LYS A C 1
ATOM 1427 O O . LYS A 1 185 ? 11.621 6.472 -6.332 1.00 86.50 185 LYS A O 1
ATOM 1432 N N . THR A 1 186 ? 11.801 8.193 -7.770 1.00 84.12 186 THR A N 1
ATOM 1433 C CA . THR A 1 186 ? 11.601 9.240 -6.755 1.00 84.12 186 THR A CA 1
ATOM 1434 C C . THR A 1 186 ? 10.298 9.030 -5.981 1.00 84.12 186 THR A C 1
ATOM 1436 O O . THR A 1 186 ? 10.235 9.260 -4.771 1.00 84.12 186 THR A O 1
ATOM 1439 N N . ARG A 1 187 ? 9.223 8.579 -6.647 1.00 83.50 187 ARG A N 1
ATOM 1440 C CA . ARG A 1 187 ? 7.948 8.338 -5.961 1.00 83.50 187 ARG A CA 1
ATOM 1441 C C . ARG A 1 187 ? 7.994 7.115 -5.053 1.00 83.50 187 ARG A C 1
ATOM 1443 O O . ARG A 1 187 ? 7.487 7.198 -3.938 1.00 83.50 187 ARG A O 1
ATOM 1450 N N . ILE A 1 188 ? 8.610 6.020 -5.493 1.00 79.31 188 ILE A N 1
ATOM 1451 C CA . ILE A 1 188 ? 8.831 4.835 -4.656 1.00 79.31 188 ILE A CA 1
ATOM 1452 C C . ILE A 1 188 ? 9.701 5.192 -3.452 1.00 79.31 188 ILE A C 1
ATOM 1454 O O . ILE A 1 188 ? 9.345 4.854 -2.329 1.00 79.31 188 ILE A O 1
ATOM 1458 N N . GLU A 1 189 ? 10.783 5.942 -3.653 1.00 78.38 189 GLU A N 1
ATOM 1459 C CA . GLU A 1 189 ? 11.630 6.434 -2.564 1.00 78.38 189 GLU A CA 1
ATOM 1460 C C . GLU A 1 189 ? 10.842 7.306 -1.590 1.00 78.38 189 GLU A C 1
ATOM 1462 O O . GLU A 1 189 ? 11.028 7.182 -0.387 1.00 78.38 189 GLU A O 1
ATOM 1467 N N . LYS A 1 190 ? 9.905 8.133 -2.067 1.00 74.94 190 LYS A N 1
ATOM 1468 C CA . LYS A 1 190 ? 9.016 8.915 -1.196 1.00 74.94 190 LYS A CA 1
ATOM 1469 C C . LYS A 1 190 ? 8.056 8.036 -0.391 1.00 74.94 190 LYS A C 1
ATOM 1471 O O . LYS A 1 190 ? 7.810 8.339 0.777 1.00 74.94 190 LYS A O 1
ATOM 1476 N N . VAL A 1 191 ? 7.524 6.964 -0.985 1.00 71.62 191 VAL A N 1
ATOM 1477 C CA . VAL A 1 191 ? 6.710 5.966 -0.270 1.00 71.62 191 VAL A CA 1
ATOM 1478 C C . VAL A 1 191 ? 7.564 5.332 0.830 1.00 71.62 191 VAL A C 1
ATOM 1480 O O . VAL A 1 191 ? 7.191 5.408 1.997 1.00 71.62 191 VAL A O 1
ATOM 1483 N N . THR A 1 192 ? 8.750 4.815 0.493 1.00 66.50 192 THR A N 1
ATOM 1484 C CA . THR A 1 192 ? 9.709 4.212 1.439 1.00 66.50 192 THR A CA 1
ATOM 1485 C C . THR A 1 192 ? 10.195 5.203 2.505 1.00 66.50 192 THR A C 1
ATOM 1487 O O . THR A 1 192 ? 10.355 4.864 3.674 1.00 66.50 192 THR A O 1
ATOM 1490 N N . ALA A 1 193 ? 10.376 6.471 2.144 1.00 64.75 193 ALA A N 1
ATOM 1491 C CA . ALA A 1 193 ? 10.727 7.519 3.087 1.00 64.75 193 ALA A CA 1
ATOM 1492 C C . ALA A 1 193 ? 9.564 7.806 4.033 1.00 64.75 193 ALA A C 1
ATOM 1494 O O . ALA A 1 193 ? 9.807 7.978 5.218 1.00 64.75 193 ALA A O 1
ATOM 1495 N N . ARG A 1 194 ? 8.303 7.822 3.575 1.00 61.16 194 ARG A N 1
ATOM 1496 C CA . ARG A 1 194 ? 7.130 7.931 4.464 1.00 61.16 194 ARG A CA 1
ATOM 1497 C C . ARG A 1 194 ? 6.998 6.730 5.393 1.00 61.16 194 ARG A C 1
ATOM 1499 O O . ARG A 1 194 ? 6.694 6.938 6.565 1.00 61.16 194 ARG A O 1
ATOM 1506 N N . TYR A 1 195 ? 7.322 5.533 4.905 1.00 59.44 195 TYR A N 1
ATOM 1507 C CA . TYR A 1 195 ? 7.515 4.346 5.741 1.00 59.44 195 TYR A CA 1
ATOM 1508 C C . TYR A 1 195 ? 8.520 4.611 6.884 1.00 59.44 195 TYR A C 1
ATOM 1510 O O . TYR A 1 195 ? 8.295 4.142 7.992 1.00 59.44 195 TYR A O 1
ATOM 1518 N N . GLY A 1 196 ? 9.571 5.413 6.656 1.00 49.53 196 GLY A N 1
ATOM 1519 C CA . GLY A 1 196 ? 10.595 5.747 7.661 1.00 49.53 196 GLY A CA 1
ATOM 1520 C C . GLY A 1 196 ? 10.559 7.141 8.299 1.00 49.53 196 GLY A C 1
ATOM 1521 O O . GLY A 1 196 ? 11.448 7.475 9.074 1.00 49.53 196 GLY A O 1
ATOM 1522 N N . THR A 1 197 ? 9.611 8.011 7.953 1.00 47.22 197 THR A N 1
ATOM 1523 C CA . THR A 1 197 ? 9.574 9.407 8.447 1.00 47.22 197 THR A CA 1
ATOM 1524 C C . THR A 1 197 ? 8.252 9.783 9.094 1.00 47.22 197 THR A C 1
ATOM 1526 O O . THR A 1 197 ? 8.182 10.821 9.754 1.00 47.22 197 THR A O 1
ATOM 1529 N N . ALA A 1 198 ? 7.215 8.943 9.007 1.00 42.94 198 ALA A N 1
ATOM 1530 C CA . ALA A 1 198 ? 5.976 9.131 9.753 1.00 42.94 198 ALA A CA 1
ATOM 1531 C C . ALA A 1 198 ? 6.193 8.853 11.253 1.00 42.94 198 ALA A C 1
ATOM 1533 O O . ALA A 1 198 ? 5.728 7.850 11.770 1.00 42.94 198 ALA A O 1
ATOM 1534 N N . LYS A 1 199 ? 6.949 9.709 11.960 1.00 41.59 199 LYS A N 1
ATOM 1535 C CA . LYS A 1 199 ? 7.267 9.608 13.402 1.00 41.59 199 LYS A CA 1
ATOM 1536 C C . LYS A 1 199 ? 7.756 8.226 1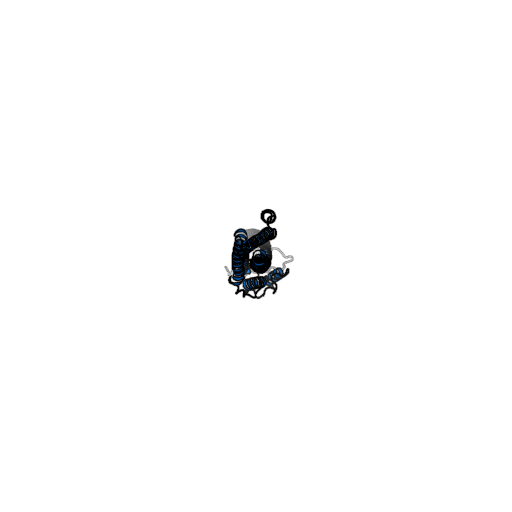3.863 1.00 41.59 199 LYS A C 1
ATOM 1538 O O . LYS A 1 199 ? 7.780 7.966 15.056 1.00 41.59 199 LYS A O 1
ATOM 1543 N N . LEU A 1 200 ? 8.210 7.363 12.971 1.00 37.53 200 LEU A N 1
ATOM 1544 C CA . LEU A 1 200 ? 8.618 5.977 13.177 1.00 37.53 200 LEU A CA 1
ATOM 1545 C C . LEU A 1 200 ? 9.924 5.857 12.392 1.00 37.53 200 LEU A C 1
ATOM 1547 O O . LEU A 1 200 ? 9.970 6.361 11.280 1.00 37.53 200 LEU A O 1
ATOM 1551 N N . GLY A 1 201 ? 11.004 5.404 13.032 1.00 35.59 201 GLY A N 1
ATOM 1552 C CA . GLY A 1 201 ? 12.391 5.712 12.648 1.00 35.59 201 GLY A CA 1
ATOM 1553 C C . GLY A 1 201 ? 12.749 5.464 11.178 1.00 35.59 201 GLY A C 1
ATOM 1554 O O . GLY A 1 201 ? 12.134 4.646 10.501 1.00 35.59 201 GLY A O 1
ATOM 1555 N N . ARG A 1 202 ? 13.784 6.179 10.716 1.00 34.62 202 ARG A N 1
ATOM 1556 C CA . ARG A 1 202 ? 14.297 6.157 9.339 1.00 34.62 202 ARG A CA 1
ATOM 1557 C C . ARG A 1 202 ? 14.403 4.721 8.809 1.00 34.62 202 ARG A C 1
ATOM 1559 O O . ARG A 1 202 ? 15.014 3.854 9.432 1.00 34.62 202 ARG A O 1
ATOM 1566 N N . VAL A 1 203 ? 13.800 4.489 7.649 1.00 41.31 203 VAL A N 1
ATOM 1567 C CA . VAL A 1 203 ? 13.996 3.273 6.862 1.00 41.31 203 VAL A CA 1
ATOM 1568 C C . VAL A 1 203 ? 15.253 3.530 6.048 1.00 41.31 203 VAL A C 1
ATOM 1570 O O . VAL A 1 203 ? 15.220 4.261 5.058 1.00 41.31 203 VAL A O 1
ATOM 1573 N N . ASP A 1 204 ? 16.383 3.032 6.541 1.00 43.81 204 ASP A N 1
ATOM 1574 C CA . ASP A 1 204 ? 17.638 3.055 5.796 1.00 43.81 204 ASP A CA 1
ATOM 1575 C C . ASP A 1 204 ? 17.509 2.213 4.519 1.00 43.81 204 ASP A C 1
ATOM 1577 O O . ASP A 1 204 ? 16.687 1.299 4.439 1.00 43.81 204 ASP A O 1
ATOM 1581 N N . ALA A 1 205 ? 18.349 2.502 3.522 1.00 42.66 205 ALA A N 1
ATOM 1582 C CA . ALA A 1 205 ? 18.302 1.928 2.172 1.00 42.66 205 ALA A CA 1
ATOM 1583 C C . ALA A 1 205 ? 18.416 0.384 2.092 1.00 42.66 205 ALA A C 1
ATOM 1585 O O . ALA A 1 205 ? 18.279 -0.173 1.007 1.00 42.66 205 ALA A O 1
ATOM 1586 N N . GLY A 1 206 ? 18.654 -0.303 3.217 1.00 44.06 206 GLY A N 1
ATOM 1587 C CA . GLY A 1 206 ? 18.710 -1.765 3.328 1.00 44.06 206 GLY A CA 1
ATOM 1588 C C . GLY A 1 206 ? 17.517 -2.422 4.037 1.00 44.06 206 GLY A C 1
ATOM 1589 O O . GLY A 1 206 ? 17.510 -3.642 4.171 1.00 44.06 206 GLY A O 1
ATOM 1590 N N . LYS A 1 207 ? 16.525 -1.657 4.512 1.00 58.31 207 LYS A N 1
ATOM 1591 C CA . LYS A 1 207 ? 15.339 -2.207 5.189 1.00 58.31 207 LYS A CA 1
ATOM 1592 C C . LYS A 1 207 ? 14.239 -2.543 4.184 1.00 58.31 207 LYS A C 1
ATOM 1594 O O . LYS A 1 207 ? 13.894 -1.732 3.324 1.00 58.31 207 LYS A O 1
ATOM 1599 N N . SER A 1 208 ? 13.664 -3.736 4.306 1.00 66.50 208 SER A N 1
ATOM 1600 C CA . SER A 1 208 ? 12.530 -4.155 3.484 1.00 66.50 208 SER A CA 1
ATOM 1601 C C . SER A 1 208 ? 11.259 -3.377 3.851 1.00 66.50 208 SER A C 1
ATOM 1603 O O . SER A 1 208 ? 11.122 -2.843 4.953 1.00 66.50 208 SER A O 1
ATOM 1605 N N . ALA A 1 209 ? 10.277 -3.342 2.945 1.00 67.25 209 ALA A N 1
ATOM 1606 C CA . ALA A 1 209 ? 8.964 -2.760 3.239 1.00 67.25 209 ALA A CA 1
ATOM 1607 C C . ALA A 1 209 ? 8.294 -3.418 4.466 1.00 67.25 209 ALA A C 1
ATOM 1609 O O . ALA A 1 209 ? 7.605 -2.746 5.230 1.00 67.25 209 ALA A O 1
ATOM 1610 N N . HIS A 1 210 ? 8.549 -4.711 4.688 1.00 70.06 210 HIS A N 1
ATOM 1611 C CA . HIS A 1 210 ? 8.062 -5.459 5.847 1.00 70.06 210 HIS A CA 1
ATOM 1612 C C . HIS A 1 210 ? 8.742 -5.026 7.154 1.00 70.06 210 HIS A C 1
ATOM 1614 O O . HIS A 1 210 ? 8.064 -4.894 8.172 1.00 70.06 210 HIS A O 1
ATOM 1620 N N . ASP A 1 211 ? 10.041 -4.703 7.125 1.00 70.31 211 ASP A N 1
ATOM 1621 C CA . ASP A 1 211 ? 10.755 -4.155 8.289 1.00 70.31 211 ASP A CA 1
ATOM 1622 C C . ASP A 1 211 ? 10.157 -2.823 8.740 1.00 70.31 211 ASP A C 1
ATOM 1624 O O . ASP A 1 211 ? 10.019 -2.565 9.933 1.00 70.31 211 ASP A O 1
ATOM 1628 N N . ALA A 1 212 ? 9.755 -1.983 7.788 1.00 68.31 212 ALA A N 1
ATOM 1629 C CA . ALA A 1 212 ? 9.129 -0.706 8.093 1.00 68.31 212 ALA A CA 1
ATOM 1630 C C . ALA A 1 212 ? 7.727 -0.870 8.708 1.00 68.31 212 ALA A C 1
ATOM 1632 O O . ALA A 1 212 ? 7.374 -0.134 9.630 1.00 68.31 212 ALA A O 1
ATOM 1633 N N . VAL A 1 213 ? 6.941 -1.859 8.254 1.00 71.94 213 VAL A N 1
ATOM 1634 C CA . VAL A 1 213 ? 5.670 -2.222 8.911 1.00 71.94 213 VAL A CA 1
ATOM 1635 C C . VAL A 1 213 ? 5.930 -2.719 10.332 1.00 71.94 213 VAL A C 1
ATOM 1637 O O . VAL A 1 213 ? 5.253 -2.274 11.259 1.00 71.94 213 VAL A O 1
ATOM 1640 N N . ARG A 1 214 ? 6.930 -3.587 10.531 1.00 76.25 214 ARG A N 1
ATOM 1641 C CA . ARG A 1 214 ? 7.301 -4.086 11.863 1.00 76.25 214 ARG A CA 1
ATOM 1642 C C . ARG A 1 214 ? 7.662 -2.946 12.803 1.00 76.25 214 ARG A C 1
ATOM 1644 O O . ARG A 1 214 ? 7.122 -2.877 13.904 1.00 76.25 214 ARG A O 1
ATOM 1651 N N . ASP A 1 215 ? 8.529 -2.039 12.366 1.00 72.69 215 ASP A N 1
ATOM 1652 C CA . ASP A 1 215 ? 8.993 -0.912 13.175 1.00 72.69 215 ASP A CA 1
ATOM 1653 C C . ASP A 1 215 ? 7.836 0.052 13.511 1.00 72.69 215 ASP A C 1
ATOM 1655 O O . ASP A 1 215 ? 7.751 0.566 14.632 1.00 72.69 215 ASP A O 1
ATOM 1659 N N . ALA A 1 216 ? 6.905 0.255 12.571 1.00 69.81 216 ALA A N 1
ATOM 1660 C CA . ALA A 1 216 ? 5.711 1.067 12.779 1.00 69.81 216 ALA A CA 1
ATOM 1661 C C . ALA A 1 216 ? 4.773 0.477 13.838 1.00 69.81 216 ALA A C 1
ATOM 1663 O O . ALA A 1 216 ? 4.321 1.189 14.739 1.00 69.81 216 ALA A O 1
ATOM 1664 N N . VAL A 1 217 ? 4.522 -0.830 13.761 1.00 72.69 217 VAL A N 1
ATOM 1665 C CA . VAL A 1 217 ? 3.728 -1.562 14.753 1.00 72.69 217 VAL A CA 1
ATOM 1666 C C . VAL A 1 217 ? 4.440 -1.528 16.106 1.00 72.69 217 VAL A C 1
ATOM 1668 O O . VAL A 1 217 ? 3.846 -1.121 17.101 1.00 72.69 217 VAL A O 1
ATOM 1671 N N . ALA A 1 218 ? 5.734 -1.850 16.148 1.00 73.69 218 ALA A N 1
ATOM 1672 C CA . ALA A 1 218 ? 6.517 -1.893 17.382 1.00 73.69 218 ALA A CA 1
ATOM 1673 C C . ALA A 1 218 ? 6.508 -0.567 18.136 1.00 73.69 218 ALA A C 1
ATOM 1675 O O . ALA A 1 218 ? 6.361 -0.554 19.354 1.00 73.69 218 ALA A O 1
ATOM 1676 N N . LYS A 1 219 ? 6.615 0.558 17.432 1.00 70.00 219 LYS A N 1
ATOM 1677 C CA . LYS A 1 219 ? 6.607 1.866 18.085 1.00 70.00 219 LYS A CA 1
ATOM 1678 C C . LYS A 1 219 ? 5.208 2.422 18.344 1.00 70.00 219 LYS A C 1
ATOM 1680 O O . LYS A 1 219 ? 5.053 3.153 19.319 1.00 70.00 219 LYS A O 1
ATOM 1685 N N . GLY A 1 220 ? 4.192 2.034 17.572 1.00 66.19 220 GLY A N 1
ATOM 1686 C CA . GLY A 1 220 ? 2.796 2.260 17.959 1.00 66.19 220 GLY A CA 1
ATOM 1687 C C . GLY A 1 220 ? 2.486 1.648 19.330 1.00 66.19 220 GLY A C 1
ATOM 1688 O O . GLY A 1 220 ? 1.783 2.255 20.131 1.00 66.19 220 GLY A O 1
ATOM 1689 N N . PHE A 1 221 ? 3.103 0.503 19.631 1.00 67.25 221 PHE A N 1
ATOM 1690 C CA . PHE A 1 221 ? 2.890 -0.251 20.865 1.00 67.25 221 PHE A CA 1
ATOM 1691 C C . PHE A 1 221 ? 4.063 -0.193 21.857 1.00 67.25 221 PHE A C 1
ATOM 1693 O O . PHE A 1 221 ? 4.065 -0.937 22.829 1.00 67.25 221 PHE A O 1
ATOM 1700 N N . ALA A 1 222 ? 5.032 0.717 21.695 1.00 61.34 222 ALA A N 1
ATOM 1701 C CA . ALA A 1 222 ? 6.242 0.764 22.535 1.00 61.34 222 ALA A CA 1
ATOM 1702 C C . ALA A 1 222 ? 5.989 1.046 24.033 1.00 61.34 222 ALA A C 1
ATOM 1704 O O . ALA A 1 222 ? 6.882 0.829 24.847 1.00 61.34 222 ALA A O 1
ATOM 1705 N N . GLY A 1 223 ? 4.800 1.537 24.401 1.00 55.91 223 GLY A N 1
ATOM 1706 C CA . GLY A 1 223 ? 4.367 1.700 25.797 1.00 55.91 223 GLY A CA 1
ATOM 1707 C C . GLY A 1 223 ? 3.713 0.453 26.402 1.00 55.91 223 GLY A C 1
ATOM 1708 O O . GLY A 1 223 ? 3.451 0.417 27.599 1.00 55.91 223 GLY A O 1
ATOM 1709 N N . THR A 1 224 ? 3.451 -0.567 25.587 1.00 56.44 224 THR A N 1
ATOM 1710 C CA . THR A 1 224 ? 3.055 -1.898 26.045 1.00 56.44 224 THR A CA 1
ATOM 1711 C C . THR A 1 224 ? 4.344 -2.697 26.172 1.00 56.44 224 THR A C 1
ATOM 1713 O O . THR A 1 224 ? 5.164 -2.666 25.260 1.00 56.44 224 THR A O 1
ATOM 1716 N N . HIS A 1 225 ? 4.597 -3.353 27.304 1.00 52.69 225 HIS A N 1
ATOM 1717 C CA . HIS A 1 225 ? 5.870 -4.032 27.610 1.00 52.69 225 HIS A CA 1
ATOM 1718 C C . HIS A 1 225 ? 6.235 -5.196 26.659 1.00 52.69 225 HIS A C 1
ATOM 1720 O O . HIS A 1 225 ? 7.156 -5.965 26.925 1.00 52.69 225 HIS A O 1
ATOM 1726 N N . GLU A 1 226 ? 5.533 -5.327 25.538 1.00 58.31 226 GLU A N 1
ATOM 1727 C CA . GLU A 1 226 ? 5.563 -6.453 24.634 1.00 58.31 226 GLU A CA 1
ATOM 1728 C C . GLU A 1 226 ? 5.976 -6.029 23.224 1.00 58.31 226 GLU A C 1
ATOM 1730 O O . GLU A 1 226 ? 5.391 -5.143 22.601 1.00 58.31 226 GLU A O 1
ATOM 1735 N N . LYS A 1 227 ? 7.003 -6.698 22.691 1.00 62.16 227 LYS A N 1
ATOM 1736 C CA . LYS A 1 227 ? 7.435 -6.502 21.306 1.00 62.16 227 LYS A CA 1
ATOM 1737 C C . LYS A 1 227 ? 6.518 -7.287 20.355 1.00 62.16 227 LYS A C 1
ATOM 1739 O O . LYS A 1 227 ? 6.173 -8.437 20.669 1.00 62.16 227 LYS A O 1
ATOM 1744 N N . PRO A 1 228 ? 6.147 -6.723 19.190 1.00 64.56 228 PRO A N 1
ATOM 1745 C CA . PRO A 1 228 ? 5.454 -7.474 18.147 1.00 64.56 228 PRO A CA 1
ATOM 1746 C C . PRO A 1 228 ? 6.278 -8.674 17.670 1.00 64.56 228 PRO A C 1
ATOM 1748 O O . PRO A 1 228 ? 7.485 -8.737 17.908 1.00 64.56 228 PRO A O 1
ATOM 1751 N N . SER A 1 229 ? 5.613 -9.600 16.975 1.00 66.06 229 SER A N 1
ATOM 1752 C CA . SER A 1 229 ? 6.276 -10.649 16.190 1.00 66.06 229 SER A CA 1
ATOM 1753 C C . SER A 1 229 ? 7.367 -10.056 15.288 1.00 66.06 229 SER A C 1
ATOM 1755 O O . SER A 1 229 ? 7.218 -8.948 14.765 1.00 66.06 229 SER A O 1
ATOM 1757 N N . GLU A 1 230 ? 8.451 -10.807 15.095 1.00 68.75 230 GLU A N 1
ATOM 1758 C CA . GLU A 1 230 ? 9.520 -10.456 14.156 1.00 68.75 230 GLU A CA 1
ATOM 1759 C C . GLU A 1 230 ? 8.999 -10.378 12.712 1.00 68.75 230 GLU A C 1
ATOM 1761 O O . GLU A 1 230 ? 9.389 -9.481 11.964 1.00 68.75 230 GLU A O 1
ATOM 1766 N N . ASP A 1 231 ? 8.037 -11.238 12.364 1.00 73.56 231 ASP A N 1
ATOM 1767 C CA . ASP A 1 231 ? 7.227 -11.118 11.155 1.00 73.56 231 ASP A CA 1
ATOM 1768 C C . ASP A 1 231 ? 5.808 -10.675 11.523 1.00 73.56 231 ASP A C 1
ATOM 1770 O O . ASP A 1 231 ? 4.950 -11.469 11.914 1.00 73.56 231 ASP A O 1
ATOM 1774 N N . VAL A 1 232 ? 5.554 -9.376 11.401 1.00 73.75 232 VAL A N 1
ATOM 1775 C CA . VAL A 1 232 ? 4.239 -8.769 11.655 1.00 73.75 232 VAL A CA 1
ATOM 1776 C C . VAL A 1 232 ? 3.180 -9.124 10.608 1.00 73.75 232 VAL A C 1
ATOM 1778 O O . VAL A 1 232 ? 2.001 -8.837 10.821 1.00 73.75 232 VAL A O 1
ATOM 1781 N N . CYS A 1 233 ? 3.586 -9.744 9.500 1.00 82.12 233 CYS A N 1
ATOM 1782 C CA . CYS A 1 233 ? 2.719 -10.159 8.405 1.00 82.12 233 CYS A CA 1
ATOM 1783 C C . CYS A 1 233 ? 2.432 -11.662 8.383 1.00 82.12 233 CYS A C 1
ATOM 1785 O O . CYS A 1 233 ? 1.614 -12.107 7.574 1.00 82.12 233 CYS A O 1
ATOM 1787 N N . ALA A 1 234 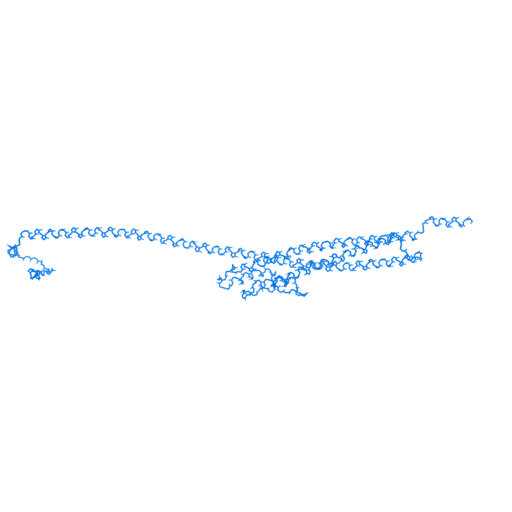? 3.015 -12.430 9.307 1.00 82.31 234 ALA A N 1
ATOM 1788 C CA . ALA A 1 234 ? 2.657 -13.825 9.512 1.00 82.31 234 ALA A CA 1
ATOM 1789 C C . ALA A 1 234 ? 1.177 -13.972 9.915 1.00 82.31 234 ALA A C 1
ATOM 1791 O O . ALA A 1 234 ? 0.592 -13.113 10.584 1.00 82.31 234 ALA A O 1
ATOM 1792 N N . ALA A 1 235 ? 0.561 -15.094 9.533 1.00 75.88 235 ALA A N 1
ATOM 1793 C CA . ALA A 1 235 ? -0.873 -15.336 9.724 1.00 75.88 235 ALA A CA 1
ATOM 1794 C C . ALA A 1 235 ? -1.330 -15.230 11.197 1.00 75.88 235 ALA A C 1
ATOM 1796 O O . ALA A 1 235 ? -2.446 -14.790 11.472 1.00 75.88 235 ALA A O 1
ATOM 1797 N N . ASN A 1 236 ? -0.457 -15.592 12.140 1.00 81.56 236 ASN A N 1
ATOM 1798 C CA . ASN A 1 236 ? -0.668 -15.538 13.589 1.00 81.56 236 ASN A CA 1
ATOM 1799 C C . ASN A 1 236 ? -0.207 -14.224 14.246 1.00 81.56 236 ASN A C 1
ATOM 1801 O O . ASN A 1 236 ? -0.552 -13.972 15.401 1.00 81.56 236 ASN A O 1
ATOM 1805 N N . ALA A 1 237 ? 0.527 -13.357 13.546 1.00 80.56 237 ALA A N 1
ATOM 1806 C CA . ALA A 1 237 ? 1.159 -12.187 14.157 1.00 80.56 237 ALA A CA 1
ATOM 1807 C C . ALA A 1 237 ? 0.146 -11.192 14.740 1.00 80.56 237 ALA A C 1
ATOM 1809 O O . ALA A 1 237 ? 0.372 -10.595 15.792 1.00 80.56 237 ALA A O 1
ATOM 1810 N N . THR A 1 238 ? -1.006 -11.034 14.081 1.00 79.69 238 THR A N 1
ATOM 1811 C CA . THR A 1 238 ? -2.083 -10.174 14.593 1.00 79.69 238 THR A CA 1
ATOM 1812 C C . THR A 1 238 ? -2.732 -10.784 15.834 1.00 79.69 238 THR A C 1
ATOM 1814 O O . THR A 1 238 ? -2.973 -10.066 16.801 1.00 79.69 238 THR A O 1
ATOM 1817 N N . SER A 1 239 ? -3.026 -12.090 15.833 1.00 81.00 239 SER A N 1
ATOM 1818 C CA . SER A 1 239 ? -3.619 -12.746 17.006 1.00 81.00 239 SER A CA 1
ATOM 1819 C C . SER A 1 239 ? -2.680 -12.711 18.205 1.00 81.00 239 SER A C 1
ATOM 1821 O O . SER A 1 239 ? -3.135 -12.446 19.314 1.00 81.00 239 SER A O 1
ATOM 1823 N N . GLU A 1 240 ? -1.379 -12.894 17.972 1.00 81.38 240 GLU A N 1
ATOM 1824 C CA . GLU A 1 240 ? -0.358 -12.732 19.002 1.00 81.38 240 GLU A CA 1
ATOM 1825 C C . GLU A 1 240 ? -0.356 -11.303 19.529 1.00 81.38 240 GLU A C 1
ATOM 1827 O O . GLU A 1 240 ? -0.530 -11.104 20.723 1.00 81.38 240 GLU A O 1
ATOM 1832 N N . LEU A 1 241 ? -0.267 -10.293 18.659 1.00 78.50 241 LEU A N 1
ATOM 1833 C CA . LEU A 1 241 ? -0.305 -8.892 19.080 1.00 78.50 241 LEU A CA 1
ATOM 1834 C C . LEU A 1 241 ? -1.557 -8.573 19.916 1.00 78.50 241 LEU A C 1
ATOM 1836 O O . LEU A 1 241 ? -1.455 -7.915 20.943 1.00 78.50 241 LEU A O 1
ATOM 1840 N N . VAL A 1 242 ? -2.733 -9.074 19.533 1.00 79.19 242 VAL A N 1
ATOM 1841 C CA . VAL A 1 242 ? -3.976 -8.882 20.301 1.00 79.19 242 VAL A CA 1
ATOM 1842 C C . VAL A 1 242 ? -3.908 -9.543 21.679 1.00 79.19 242 VAL A C 1
ATOM 1844 O O . VAL A 1 242 ? -4.361 -8.941 22.653 1.00 79.19 242 VAL A O 1
ATOM 1847 N N . GLN A 1 243 ? -3.356 -10.756 21.780 1.00 78.44 243 GLN A N 1
ATOM 1848 C CA . GLN A 1 243 ? -3.163 -11.435 23.066 1.00 78.44 243 GLN A CA 1
ATOM 1849 C C . GLN A 1 243 ? -2.203 -10.656 23.967 1.00 78.44 243 GLN A C 1
ATOM 1851 O O . GLN A 1 243 ? -2.537 -10.380 25.116 1.00 78.44 243 GLN A O 1
ATOM 1856 N N . LYS A 1 244 ? -1.069 -10.221 23.414 1.00 76.56 244 LYS A N 1
ATOM 1857 C CA . LYS A 1 244 ? -0.070 -9.396 24.101 1.00 76.56 244 LYS A CA 1
ATOM 1858 C C . LYS A 1 244 ? -0.667 -8.086 24.630 1.00 76.56 244 LYS A C 1
ATOM 1860 O O . LYS A 1 244 ? -0.431 -7.686 25.763 1.00 76.56 244 LYS A O 1
ATOM 1865 N N . LEU A 1 245 ? -1.533 -7.441 23.844 1.00 73.56 245 LEU A N 1
ATOM 1866 C CA . LEU A 1 245 ? -2.210 -6.200 24.242 1.00 73.56 245 LEU A CA 1
ATOM 1867 C C . LEU A 1 245 ? -3.299 -6.386 25.312 1.00 73.56 245 LEU A C 1
ATOM 1869 O O . LEU A 1 245 ? -3.614 -5.421 26.007 1.00 73.56 245 LEU A O 1
ATOM 1873 N N . ARG A 1 246 ? -3.882 -7.586 25.453 1.00 73.50 246 ARG A N 1
ATOM 1874 C CA . ARG A 1 246 ? -4.793 -7.921 26.569 1.00 73.50 246 ARG A CA 1
ATOM 1875 C C . ARG A 1 246 ? -4.052 -8.151 27.891 1.00 73.50 246 ARG A C 1
ATOM 1877 O O . ARG A 1 246 ? -4.680 -8.058 28.945 1.00 73.50 246 ARG A O 1
ATOM 1884 N N . GLY A 1 247 ? -2.753 -8.454 27.835 1.00 66.88 247 GLY A N 1
ATOM 1885 C CA . GLY A 1 247 ? -1.940 -8.835 28.990 1.00 66.88 247 GLY A CA 1
ATOM 1886 C C . GLY A 1 247 ? -2.337 -10.186 29.607 1.00 66.88 247 GLY A C 1
ATOM 1887 O O . GLY A 1 247 ? -3.409 -10.734 29.346 1.00 66.88 247 GLY A O 1
ATOM 1888 N N . SER A 1 248 ? -1.471 -10.727 30.469 1.00 55.06 248 SER A N 1
ATOM 1889 C CA . SER A 1 248 ? -1.664 -12.047 31.097 1.00 55.06 248 SER A CA 1
ATOM 1890 C C . SER A 1 248 ? -2.776 -12.102 32.153 1.00 55.06 248 SER A C 1
ATOM 1892 O O . SER A 1 248 ? -3.229 -13.196 32.478 1.00 55.06 248 SER A O 1
ATOM 1894 N N . SER A 1 249 ? -3.223 -10.962 32.701 1.00 52.25 249 SER A N 1
ATOM 1895 C CA . SER A 1 249 ? -4.267 -10.924 33.743 1.00 52.25 249 SER A CA 1
ATOM 1896 C C . SER A 1 249 ? -5.671 -10.590 33.224 1.00 52.25 249 SER A C 1
ATOM 1898 O O . SER A 1 249 ? -6.627 -10.660 33.987 1.00 52.25 249 SER A O 1
ATOM 1900 N N . GLY A 1 250 ? -5.835 -10.217 31.945 1.00 53.56 250 GLY A N 1
ATOM 1901 C CA . GLY A 1 250 ? -7.131 -9.793 31.386 1.00 53.56 250 GLY A CA 1
ATOM 1902 C C . GLY A 1 250 ? -7.660 -8.441 31.905 1.00 53.56 250 GLY A C 1
ATOM 1903 O O . GLY A 1 250 ? -8.715 -7.971 31.456 1.00 53.56 250 GLY A O 1
ATOM 1904 N N . ASP A 1 251 ? -6.922 -7.789 32.811 1.00 50.59 251 ASP A N 1
ATOM 1905 C CA . ASP A 1 251 ? -7.246 -6.463 33.350 1.00 50.59 251 ASP A CA 1
ATOM 1906 C C . ASP A 1 251 ? -6.809 -5.329 32.413 1.00 50.59 251 ASP A C 1
ATOM 1908 O O . ASP A 1 251 ? -7.377 -4.234 32.444 1.00 50.59 251 ASP A O 1
ATOM 1912 N N . SER A 1 252 ? -5.834 -5.582 31.531 1.00 56.66 252 SER A N 1
ATOM 1913 C CA . SER A 1 252 ? -5.372 -4.620 30.529 1.00 56.66 252 SER A CA 1
ATOM 1914 C C . SER A 1 252 ? -6.390 -4.535 29.388 1.00 56.66 252 SER A C 1
ATOM 1916 O O . SER A 1 252 ? -6.499 -5.414 28.537 1.00 56.66 252 SER A O 1
ATOM 1918 N N . SER A 1 253 ? -7.188 -3.468 29.371 1.00 63.31 253 SER A N 1
ATOM 1919 C CA . SER A 1 253 ? -8.167 -3.255 28.304 1.00 63.31 253 SER A CA 1
ATOM 1920 C C . SER A 1 253 ? -7.469 -2.905 26.986 1.00 63.31 253 SER A C 1
ATOM 1922 O O . SER A 1 253 ? -6.738 -1.915 26.917 1.00 63.31 253 SER A O 1
ATOM 1924 N N . LEU A 1 254 ? -7.783 -3.637 25.907 1.00 66.88 254 LEU A N 1
ATOM 1925 C CA . LEU A 1 254 ? -7.410 -3.287 24.522 1.00 66.88 254 LEU A CA 1
ATOM 1926 C C . LEU A 1 254 ? -7.758 -1.825 24.175 1.00 66.88 254 LEU A C 1
ATOM 1928 O O . LEU A 1 254 ? -7.082 -1.200 23.358 1.00 66.88 254 LEU A O 1
ATOM 1932 N N . LEU A 1 255 ? -8.787 -1.266 24.825 1.00 66.81 255 LEU A N 1
ATOM 1933 C CA . LEU A 1 255 ? -9.243 0.113 24.639 1.00 66.81 255 LEU A CA 1
ATOM 1934 C C . LEU A 1 255 ? -8.229 1.157 25.129 1.00 66.81 255 LEU A C 1
ATOM 1936 O O . LEU A 1 255 ? -8.240 2.281 24.632 1.00 66.81 255 LEU A O 1
ATOM 1940 N N . GLY A 1 256 ? -7.316 0.795 26.038 1.00 67.50 256 GLY A N 1
ATOM 1941 C CA . GLY A 1 256 ? -6.235 1.679 26.490 1.00 67.50 256 GLY A CA 1
ATOM 1942 C C . GLY A 1 256 ? -5.259 2.069 25.374 1.00 67.50 256 GLY A C 1
ATOM 1943 O O . GLY A 1 256 ? -4.583 3.088 25.474 1.00 67.50 256 GLY A O 1
ATOM 1944 N N . ASN A 1 257 ? -5.236 1.310 24.272 1.00 69.62 257 ASN A N 1
ATOM 1945 C CA . ASN A 1 257 ? -4.348 1.526 23.129 1.00 69.62 257 ASN A CA 1
ATOM 1946 C C . ASN A 1 257 ? -5.042 2.203 21.929 1.00 69.62 257 ASN A C 1
ATOM 1948 O O . ASN A 1 257 ? -4.516 2.187 20.814 1.00 69.62 257 ASN A O 1
ATOM 1952 N N . ALA A 1 258 ? -6.221 2.809 22.116 1.00 69.94 258 ALA A N 1
ATOM 1953 C CA . ALA A 1 258 ? -6.998 3.402 21.022 1.00 69.94 258 ALA A CA 1
ATOM 1954 C C . ALA A 1 258 ? -6.231 4.486 20.233 1.00 69.94 258 ALA A C 1
ATOM 1956 O O . ALA A 1 258 ? -6.342 4.553 19.008 1.00 69.94 258 ALA A O 1
ATOM 1957 N N . SER A 1 259 ? -5.411 5.300 20.907 1.00 68.50 259 SER A N 1
ATOM 1958 C CA . SER A 1 259 ? -4.581 6.331 20.263 1.00 68.50 259 SER A CA 1
ATOM 1959 C C . SER A 1 259 ? -3.501 5.728 19.356 1.00 68.50 259 SER A C 1
ATOM 1961 O O . SER A 1 259 ? -3.299 6.202 18.237 1.00 68.50 259 SER A O 1
ATOM 1963 N N . ALA A 1 260 ? -2.857 4.645 19.799 1.00 71.00 260 ALA A N 1
ATOM 1964 C CA . ALA A 1 260 ? -1.887 3.890 19.012 1.00 71.00 260 ALA A CA 1
ATOM 1965 C C . ALA A 1 260 ? -2.534 3.259 17.769 1.00 71.00 260 ALA A C 1
ATOM 1967 O O . ALA A 1 260 ? -1.991 3.354 16.667 1.00 71.00 260 ALA A O 1
ATOM 1968 N N . ILE A 1 261 ? -3.735 2.691 17.917 1.00 72.31 261 ILE A N 1
ATOM 1969 C CA . ILE A 1 261 ? -4.501 2.117 16.802 1.00 72.31 261 ILE A CA 1
ATOM 1970 C C . ILE A 1 261 ? -4.902 3.202 15.792 1.00 72.31 261 ILE A C 1
ATOM 1972 O O . ILE A 1 261 ? -4.778 2.995 14.584 1.00 72.31 261 ILE A O 1
ATOM 1976 N N . ALA A 1 262 ? -5.336 4.376 16.256 1.00 71.56 262 ALA A N 1
ATOM 1977 C CA . ALA A 1 262 ? -5.678 5.497 15.380 1.00 71.56 262 ALA A CA 1
ATOM 1978 C C . ALA A 1 262 ? -4.456 6.027 14.604 1.00 71.56 262 ALA A C 1
ATOM 1980 O O . ALA A 1 262 ? -4.553 6.313 13.405 1.00 71.56 262 ALA A O 1
ATOM 1981 N N . ALA A 1 263 ? -3.293 6.106 15.259 1.00 70.25 263 ALA A N 1
ATOM 1982 C CA . ALA A 1 263 ? -2.034 6.473 14.614 1.00 70.25 263 ALA A CA 1
ATOM 1983 C C . ALA A 1 263 ? -1.624 5.447 13.544 1.00 70.25 263 ALA A C 1
ATOM 1985 O O . ALA A 1 263 ? -1.291 5.831 12.421 1.00 70.25 263 ALA A O 1
ATOM 1986 N N . LEU A 1 264 ? -1.729 4.151 13.857 1.00 73.38 264 LEU A N 1
ATOM 1987 C CA . LEU A 1 264 ? -1.463 3.063 12.913 1.00 73.38 264 LEU A CA 1
ATOM 1988 C C . LEU A 1 264 ? -2.431 3.087 11.719 1.00 73.38 264 LEU A C 1
ATOM 1990 O O . LEU A 1 264 ? -2.017 2.884 10.580 1.00 73.38 264 LEU A O 1
ATOM 1994 N N . SER A 1 265 ? -3.707 3.395 11.961 1.00 74.50 265 SER A N 1
ATOM 1995 C CA . SER A 1 265 ? -4.719 3.553 10.910 1.00 74.50 265 SER A CA 1
ATOM 1996 C C . SER A 1 265 ? -4.388 4.704 9.9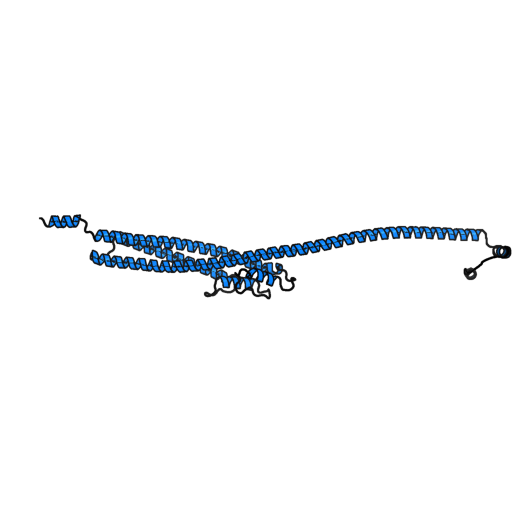60 1.00 74.50 265 SER A C 1
ATOM 1998 O O . SER A 1 265 ? -4.385 4.535 8.740 1.00 74.50 265 SER A O 1
ATOM 2000 N N . SER A 1 266 ? -4.032 5.863 10.516 1.00 71.88 266 SER A N 1
ATOM 2001 C CA . SER A 1 266 ? -3.654 7.047 9.736 1.00 71.88 266 SER A CA 1
ATOM 2002 C C . SER A 1 266 ? -2.411 6.781 8.884 1.00 71.88 266 SER A C 1
ATOM 2004 O O . SER A 1 266 ? -2.353 7.167 7.716 1.00 71.88 266 SER A O 1
ATOM 2006 N N . PHE A 1 267 ? -1.440 6.056 9.448 1.00 74.25 267 PHE A N 1
ATOM 2007 C CA . PHE A 1 267 ? -0.264 5.581 8.728 1.00 74.25 267 PHE A CA 1
ATOM 2008 C C . PHE A 1 267 ? -0.645 4.648 7.567 1.00 74.25 267 PHE A C 1
ATOM 2010 O O . PHE A 1 267 ? -0.259 4.907 6.427 1.00 74.25 267 PHE A O 1
ATOM 2017 N N . ALA A 1 268 ? -1.471 3.625 7.816 1.00 74.75 268 ALA A N 1
ATOM 2018 C CA . ALA A 1 268 ? -1.929 2.690 6.786 1.00 74.75 268 ALA A CA 1
ATOM 2019 C C . ALA A 1 268 ? -2.654 3.392 5.622 1.00 74.75 268 ALA A C 1
ATOM 2021 O O . ALA A 1 268 ? -2.431 3.056 4.457 1.00 74.75 268 ALA A O 1
ATOM 2022 N N . MET A 1 269 ? -3.500 4.383 5.921 1.00 75.06 269 MET A N 1
ATOM 2023 C CA . MET A 1 269 ? -4.195 5.174 4.900 1.00 75.06 269 MET A CA 1
ATOM 2024 C C . MET A 1 269 ? -3.220 6.004 4.061 1.00 75.06 269 MET A C 1
ATOM 2026 O O . MET A 1 269 ? -3.216 5.883 2.837 1.00 75.06 269 MET A O 1
ATOM 2030 N N . GLY A 1 270 ? -2.339 6.775 4.707 1.00 71.62 270 GLY A N 1
ATOM 2031 C CA . GLY A 1 270 ? -1.388 7.640 4.005 1.00 71.62 270 GLY A CA 1
ATOM 2032 C C . GLY A 1 270 ? -0.403 6.880 3.109 1.00 71.62 270 GLY A C 1
ATOM 2033 O O . GLY A 1 270 ? 0.044 7.416 2.093 1.00 71.62 270 GLY A O 1
ATOM 2034 N N . MET A 1 271 ? -0.075 5.631 3.453 1.00 74.00 271 MET A N 1
ATOM 2035 C CA . MET A 1 271 ? 0.747 4.772 2.598 1.00 74.00 271 MET A CA 1
ATOM 2036 C C . MET A 1 271 ? -0.003 4.267 1.372 1.00 74.00 271 MET A C 1
ATOM 2038 O O . MET A 1 271 ? 0.562 4.252 0.281 1.00 74.00 271 MET A O 1
ATOM 2042 N N . ASN A 1 272 ? -1.261 3.862 1.538 1.00 78.19 272 ASN A N 1
ATOM 2043 C CA . ASN A 1 272 ? -2.061 3.346 0.436 1.00 78.19 272 ASN A CA 1
ATOM 2044 C C . ASN A 1 272 ? -2.254 4.404 -0.666 1.00 78.19 272 ASN A C 1
ATOM 2046 O O . ASN A 1 272 ? -2.122 4.090 -1.850 1.00 78.19 272 ASN A O 1
ATOM 2050 N N . ASP A 1 273 ? -2.470 5.664 -0.284 1.00 80.12 273 ASP A N 1
ATOM 2051 C CA . ASP A 1 273 ? -2.617 6.779 -1.229 1.00 80.12 273 ASP A CA 1
ATOM 2052 C C . ASP A 1 273 ? -1.328 7.035 -2.022 1.00 80.12 273 ASP A C 1
ATOM 2054 O O . ASP A 1 273 ? -1.331 7.194 -3.245 1.00 80.12 273 ASP A O 1
ATOM 2058 N N . GLU A 1 274 ? -0.186 7.035 -1.337 1.00 79.56 274 GLU A N 1
ATOM 2059 C CA . GLU A 1 274 ? 1.118 7.233 -1.971 1.00 79.56 274 GLU A CA 1
ATOM 2060 C C . GLU A 1 274 ? 1.496 6.069 -2.887 1.00 79.56 274 GLU A C 1
ATOM 2062 O O . GLU A 1 274 ? 2.025 6.287 -3.982 1.00 79.56 274 GLU A O 1
ATOM 2067 N N . LEU A 1 275 ? 1.165 4.844 -2.477 1.00 83.69 275 LEU A N 1
ATOM 2068 C CA . LEU A 1 275 ? 1.371 3.642 -3.268 1.00 83.69 275 LEU A CA 1
ATOM 2069 C C . LEU A 1 275 ? 0.499 3.630 -4.527 1.00 83.69 275 LEU A C 1
ATOM 2071 O O . LEU A 1 275 ? 0.971 3.221 -5.587 1.00 83.69 275 LEU A O 1
ATOM 2075 N N . ALA A 1 276 ? -0.742 4.116 -4.450 1.00 85.44 276 ALA A N 1
ATOM 2076 C CA . ALA A 1 276 ? -1.605 4.269 -5.619 1.00 85.44 276 ALA A CA 1
ATOM 2077 C C . ALA A 1 276 ? -0.988 5.229 -6.651 1.00 85.44 276 ALA A C 1
ATOM 2079 O O . ALA A 1 276 ? -0.995 4.950 -7.853 1.00 85.44 276 ALA A O 1
ATOM 2080 N N . ILE A 1 277 ? -0.380 6.324 -6.185 1.00 86.00 277 ILE A N 1
ATOM 2081 C CA . ILE A 1 277 ? 0.309 7.287 -7.053 1.00 86.00 277 ILE A CA 1
ATOM 2082 C C . ILE A 1 277 ? 1.573 6.669 -7.670 1.00 86.00 277 ILE A C 1
ATOM 2084 O O . ILE A 1 277 ? 1.814 6.844 -8.865 1.00 86.00 277 ILE A O 1
ATOM 2088 N N . ALA A 1 278 ? 2.360 5.917 -6.893 1.00 85.75 278 ALA A N 1
ATOM 2089 C CA . ALA A 1 278 ? 3.529 5.197 -7.406 1.00 85.75 278 ALA A CA 1
ATOM 2090 C C . ALA A 1 278 ? 3.142 4.138 -8.453 1.00 85.75 278 ALA A C 1
ATOM 2092 O O . ALA A 1 278 ? 3.777 4.044 -9.502 1.00 85.75 278 ALA A O 1
ATOM 2093 N N . ALA A 1 279 ? 2.062 3.390 -8.213 1.00 88.88 279 ALA A N 1
ATOM 2094 C CA . ALA A 1 279 ? 1.549 2.400 -9.156 1.00 88.88 279 ALA A CA 1
ATOM 2095 C C . ALA A 1 279 ? 1.125 3.043 -10.484 1.00 88.88 279 ALA A C 1
ATOM 2097 O O . ALA A 1 279 ? 1.452 2.523 -11.549 1.00 88.88 279 ALA A O 1
ATOM 2098 N N . LYS A 1 280 ? 0.449 4.199 -10.435 1.00 90.69 280 LYS A N 1
ATOM 2099 C CA . LYS A 1 280 ? 0.077 4.947 -11.643 1.00 90.69 280 LYS A CA 1
ATOM 2100 C C . LYS A 1 280 ? 1.307 5.345 -12.465 1.00 90.69 280 LYS A C 1
ATOM 2102 O O . LYS A 1 280 ? 1.311 5.142 -13.674 1.00 90.69 280 LYS A O 1
ATOM 2107 N N . ARG A 1 281 ? 2.356 5.847 -11.808 1.00 88.44 281 ARG A N 1
ATOM 2108 C CA . ARG A 1 281 ? 3.617 6.235 -12.464 1.00 88.44 281 ARG A CA 1
ATOM 2109 C C . ARG A 1 281 ? 4.334 5.056 -13.117 1.00 88.44 281 ARG A C 1
ATOM 2111 O O . ARG A 1 281 ? 4.759 5.166 -14.260 1.00 88.44 281 ARG A O 1
ATOM 2118 N N . ILE A 1 282 ? 4.397 3.909 -12.440 1.00 89.81 282 ILE A N 1
ATOM 2119 C CA . ILE A 1 282 ? 4.964 2.696 -13.044 1.00 89.81 282 ILE A CA 1
ATOM 2120 C C . ILE A 1 282 ? 4.154 2.263 -14.266 1.00 89.81 282 ILE A C 1
ATOM 2122 O O . ILE A 1 282 ? 4.745 1.928 -15.285 1.00 89.81 282 ILE A O 1
ATOM 2126 N N . ASN A 1 283 ? 2.822 2.317 -14.210 1.00 91.25 283 ASN A N 1
ATOM 2127 C CA . ASN A 1 283 ? 1.993 1.997 -15.373 1.00 91.25 283 ASN A CA 1
ATOM 2128 C C . ASN A 1 283 ? 2.249 2.959 -16.545 1.00 91.25 283 ASN A C 1
ATOM 2130 O O . ASN A 1 283 ? 2.317 2.522 -17.691 1.00 91.25 283 ASN A O 1
ATOM 2134 N N . GLU A 1 284 ? 2.444 4.252 -16.276 1.00 91.88 284 GLU A N 1
ATOM 2135 C CA . GLU A 1 284 ? 2.859 5.224 -17.296 1.00 91.88 284 GLU A CA 1
ATOM 2136 C C . GLU A 1 284 ? 4.229 4.852 -17.892 1.00 91.88 284 GLU A C 1
ATOM 2138 O O . GLU A 1 284 ? 4.380 4.850 -19.114 1.00 91.88 284 GLU A O 1
ATOM 2143 N N . ALA A 1 285 ? 5.199 4.445 -17.066 1.00 91.56 285 ALA A N 1
ATOM 2144 C CA . ALA A 1 285 ? 6.503 3.971 -17.533 1.00 91.56 285 ALA A CA 1
ATOM 2145 C C . ALA A 1 285 ? 6.400 2.692 -18.389 1.00 91.56 285 ALA A C 1
ATOM 2147 O O . ALA A 1 285 ? 7.065 2.600 -19.419 1.00 91.56 285 ALA A O 1
ATOM 2148 N N . VAL A 1 286 ? 5.525 1.741 -18.036 1.00 92.31 286 VAL A N 1
ATOM 2149 C CA . VAL A 1 286 ? 5.234 0.548 -18.859 1.00 92.31 286 VAL A CA 1
ATOM 2150 C C . VAL A 1 286 ? 4.702 0.953 -20.235 1.00 92.31 286 VAL A C 1
ATOM 2152 O O . VAL A 1 286 ? 5.173 0.449 -21.256 1.00 92.31 286 VAL A O 1
ATOM 2155 N N . MET A 1 287 ? 3.761 1.900 -20.288 1.00 92.31 287 MET A N 1
ATOM 2156 C CA . MET A 1 287 ? 3.233 2.406 -21.558 1.00 92.31 287 MET A CA 1
ATOM 2157 C C . MET A 1 287 ? 4.330 3.071 -22.397 1.00 92.31 287 MET A C 1
ATOM 2159 O O . MET A 1 287 ? 4.443 2.791 -23.591 1.00 92.31 287 MET A O 1
ATOM 2163 N N . ARG A 1 288 ? 5.197 3.887 -21.780 1.00 90.88 288 ARG A N 1
ATOM 2164 C CA . ARG A 1 288 ? 6.349 4.491 -22.474 1.00 90.88 288 ARG A CA 1
ATOM 2165 C C . ARG A 1 288 ? 7.348 3.455 -22.973 1.00 90.88 288 ARG A C 1
ATOM 2167 O O . ARG A 1 288 ? 7.886 3.626 -24.063 1.00 90.88 288 ARG A O 1
ATOM 2174 N N . ALA A 1 289 ? 7.566 2.374 -22.227 1.00 91.81 289 ALA A N 1
ATOM 2175 C CA . ALA A 1 289 ? 8.429 1.280 -22.658 1.00 91.81 289 ALA A CA 1
ATOM 2176 C C . ALA A 1 289 ? 7.872 0.598 -23.914 1.00 91.81 289 ALA A C 1
ATOM 2178 O O . ALA A 1 289 ? 8.615 0.346 -24.863 1.00 91.81 289 ALA A O 1
ATOM 2179 N N . ALA A 1 290 ? 6.557 0.372 -23.975 1.00 93.31 290 ALA A N 1
ATOM 2180 C CA . ALA A 1 290 ? 5.905 -0.166 -25.166 1.00 93.31 290 ALA A CA 1
ATOM 2181 C C . ALA A 1 290 ? 6.021 0.782 -26.376 1.00 93.31 290 ALA A C 1
ATOM 2183 O O . ALA A 1 290 ? 6.320 0.338 -27.487 1.00 93.31 290 ALA A O 1
ATOM 2184 N N . GLU A 1 291 ? 5.836 2.091 -26.173 1.00 93.81 291 GLU A N 1
ATOM 2185 C CA . GLU A 1 291 ? 6.007 3.090 -27.235 1.00 93.81 291 GLU A CA 1
ATOM 2186 C C . GLU A 1 291 ? 7.458 3.160 -27.741 1.00 93.81 291 GLU A C 1
ATOM 2188 O O . GLU A 1 291 ? 7.681 3.215 -28.952 1.0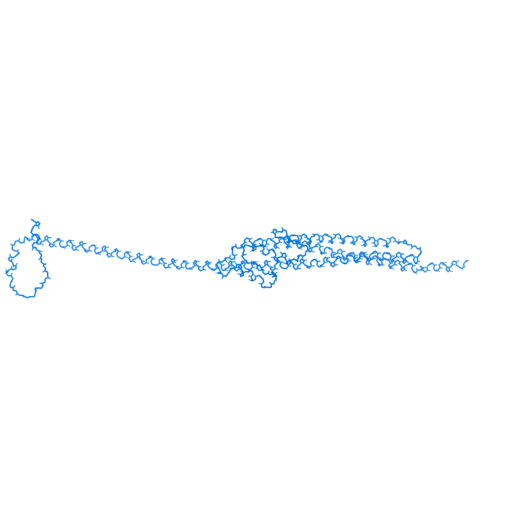0 93.81 291 GLU A O 1
ATOM 2193 N N . ALA A 1 292 ? 8.442 3.116 -26.838 1.00 92.81 292 ALA A N 1
ATOM 2194 C CA . ALA A 1 292 ? 9.863 3.107 -27.181 1.00 92.81 292 ALA A CA 1
ATOM 2195 C C . ALA A 1 292 ? 10.255 1.845 -27.964 1.00 92.81 292 ALA A C 1
ATOM 2197 O O . ALA A 1 292 ? 10.900 1.952 -29.008 1.00 92.81 292 ALA A O 1
ATOM 2198 N N . ASN A 1 293 ? 9.783 0.672 -27.535 1.00 93.25 293 ASN A N 1
ATOM 2199 C CA . ASN A 1 293 ? 9.972 -0.584 -28.263 1.00 93.25 293 ASN A CA 1
ATOM 2200 C C . ASN A 1 293 ? 9.371 -0.526 -29.671 1.00 93.25 293 ASN A C 1
ATOM 2202 O O . ASN A 1 293 ? 10.017 -0.912 -30.646 1.00 93.25 293 ASN A O 1
ATOM 2206 N N . LYS A 1 294 ? 8.152 0.008 -29.805 1.00 95.00 294 LYS A N 1
ATOM 2207 C CA . LYS A 1 294 ? 7.508 0.188 -31.111 1.00 95.00 294 LYS A CA 1
ATOM 2208 C C . LYS A 1 294 ? 8.300 1.144 -32.008 1.00 95.00 294 LYS A C 1
ATOM 2210 O O . LYS A 1 294 ? 8.433 0.884 -33.202 1.00 95.00 294 LYS A O 1
ATOM 2215 N N . ALA A 1 295 ? 8.820 2.236 -31.449 1.00 93.81 295 ALA A N 1
ATOM 2216 C CA . ALA A 1 295 ? 9.632 3.201 -32.183 1.00 93.81 295 ALA A CA 1
ATOM 2217 C C . ALA A 1 295 ? 10.951 2.587 -32.679 1.00 93.81 295 ALA A C 1
ATOM 2219 O O . ALA A 1 295 ? 11.309 2.789 -33.838 1.00 93.81 295 ALA A O 1
ATOM 2220 N N . LEU A 1 296 ? 11.630 1.797 -31.840 1.00 93.12 296 LEU A N 1
ATOM 2221 C CA . LEU A 1 296 ? 12.833 1.056 -32.224 1.00 93.12 296 LEU A CA 1
ATOM 2222 C C . LEU A 1 296 ? 12.535 0.038 -33.334 1.00 93.12 296 LEU A C 1
ATOM 2224 O O . LEU A 1 296 ? 13.203 0.045 -34.365 1.00 93.12 296 LEU A O 1
ATOM 2228 N N . ALA A 1 297 ? 11.493 -0.781 -33.173 1.00 93.69 297 ALA A N 1
ATOM 2229 C CA . ALA A 1 297 ? 11.104 -1.766 -34.183 1.00 93.69 297 ALA A CA 1
ATOM 2230 C C . ALA A 1 297 ? 10.791 -1.107 -35.537 1.00 93.69 297 ALA A C 1
ATOM 2232 O O . ALA A 1 297 ? 11.200 -1.598 -36.590 1.00 93.69 297 ALA A O 1
ATOM 2233 N N . GLU A 1 298 ? 10.108 0.039 -35.520 1.00 94.19 298 GLU A N 1
ATOM 2234 C CA . GLU A 1 298 ? 9.839 0.817 -36.726 1.00 94.19 298 GLU A CA 1
ATOM 2235 C C . GLU A 1 298 ? 11.125 1.398 -37.333 1.00 94.19 298 GLU A C 1
ATOM 2237 O O . GLU A 1 298 ? 11.290 1.330 -38.549 1.00 94.19 298 GLU A O 1
ATOM 2242 N N . ALA A 1 299 ? 12.063 1.914 -36.531 1.00 91.31 299 ALA A N 1
ATOM 2243 C CA . ALA A 1 299 ? 13.356 2.397 -37.024 1.00 91.31 299 ALA A CA 1
ATOM 2244 C C . ALA A 1 299 ? 14.141 1.284 -37.744 1.00 91.31 299 ALA A C 1
ATOM 2246 O O . ALA A 1 299 ? 14.561 1.468 -38.890 1.00 91.31 299 ALA A O 1
ATOM 2247 N N . VAL A 1 300 ? 14.227 0.095 -37.139 1.00 89.81 300 VAL A N 1
ATOM 2248 C CA . VAL A 1 300 ? 14.859 -1.088 -37.750 1.00 89.81 300 VAL A CA 1
ATOM 2249 C C . VAL A 1 300 ? 14.126 -1.512 -39.026 1.00 89.81 300 VAL A C 1
ATOM 2251 O O . VAL A 1 300 ? 14.749 -1.790 -40.051 1.00 89.81 300 VAL A O 1
ATOM 2254 N N . ARG A 1 301 ? 12.788 -1.499 -39.035 1.00 91.44 301 ARG A N 1
ATOM 2255 C CA . ARG A 1 301 ? 12.003 -1.806 -40.242 1.00 91.44 301 ARG A CA 1
ATOM 2256 C C . ARG A 1 301 ? 12.316 -0.836 -41.388 1.00 91.44 301 ARG A C 1
ATOM 2258 O O . ARG A 1 301 ? 12.389 -1.253 -42.547 1.00 91.44 301 ARG A O 1
ATOM 2265 N N . ARG A 1 302 ? 12.493 0.457 -41.093 1.00 89.56 302 ARG A N 1
ATOM 2266 C CA . ARG A 1 302 ? 12.862 1.478 -42.092 1.00 89.56 302 ARG A CA 1
ATOM 2267 C C . ARG A 1 302 ? 14.251 1.235 -42.662 1.00 89.56 302 ARG A C 1
ATOM 2269 O O . ARG A 1 302 ? 14.396 1.291 -43.881 1.00 89.56 302 ARG A O 1
ATOM 2276 N N . VAL A 1 303 ? 15.214 0.904 -41.803 1.00 87.56 303 VAL A N 1
ATOM 2277 C CA . VAL A 1 303 ? 16.562 0.471 -42.194 1.00 87.56 303 VAL A CA 1
ATOM 2278 C C . VAL A 1 303 ? 16.499 -0.697 -43.172 1.00 87.56 303 VAL A C 1
ATOM 2280 O O . VAL A 1 303 ? 17.055 -0.616 -44.265 1.00 87.56 303 VAL A O 1
ATOM 2283 N N . LEU A 1 304 ? 15.790 -1.769 -42.811 1.00 85.38 304 LEU A N 1
ATOM 2284 C CA . LEU A 1 304 ? 15.709 -2.977 -43.635 1.00 85.38 304 LEU A CA 1
ATOM 2285 C C . LEU A 1 304 ? 15.066 -2.697 -44.995 1.00 85.38 304 LEU A C 1
ATOM 2287 O O . LEU A 1 304 ? 15.537 -3.193 -46.019 1.00 85.38 304 LEU A O 1
ATOM 2291 N N . LYS A 1 305 ? 14.022 -1.860 -45.019 1.00 85.50 305 LYS A N 1
ATOM 2292 C CA . LYS A 1 305 ? 13.376 -1.434 -46.262 1.00 85.50 305 LYS A CA 1
ATOM 2293 C C . LYS A 1 305 ? 14.354 -0.662 -47.150 1.00 85.50 305 LYS A C 1
ATOM 2295 O O . LYS A 1 305 ? 14.499 -1.013 -48.315 1.00 85.50 305 LYS A O 1
ATOM 2300 N N . GLU A 1 306 ? 15.038 0.349 -46.618 1.00 83.31 306 GLU A N 1
ATOM 2301 C CA . GLU A 1 306 ? 16.012 1.157 -47.369 1.00 83.31 306 GLU A CA 1
ATOM 2302 C C . GLU A 1 306 ? 17.185 0.307 -47.887 1.00 83.31 306 GLU A C 1
ATOM 2304 O O . GLU A 1 306 ? 17.564 0.409 -49.053 1.00 83.31 306 GLU A O 1
ATOM 2309 N N . ALA A 1 307 ? 17.718 -0.596 -47.059 1.00 79.56 307 ALA A N 1
ATOM 2310 C CA . ALA A 1 307 ? 18.781 -1.511 -47.463 1.00 79.56 307 ALA A CA 1
ATOM 2311 C C . ALA A 1 307 ? 18.348 -2.429 -48.622 1.00 79.56 307 ALA A C 1
ATOM 2313 O O . ALA A 1 307 ? 19.128 -2.651 -49.549 1.00 79.56 307 ALA A O 1
ATOM 2314 N N . ALA A 1 308 ? 17.106 -2.926 -48.608 1.00 78.81 308 ALA A N 1
ATOM 2315 C CA . ALA A 1 308 ? 16.552 -3.714 -49.709 1.00 78.81 308 ALA A CA 1
ATOM 2316 C C . ALA A 1 308 ? 16.431 -2.893 -51.007 1.00 78.81 308 ALA A C 1
ATOM 2318 O O . ALA A 1 308 ? 16.832 -3.372 -52.067 1.00 78.81 308 ALA A O 1
ATOM 2319 N N . TRP A 1 309 ? 15.964 -1.641 -50.920 1.00 77.25 309 TRP A N 1
ATOM 2320 C CA . TRP A 1 309 ? 15.900 -0.727 -52.070 1.00 77.25 309 TRP A CA 1
ATOM 2321 C C . TRP A 1 309 ? 17.272 -0.432 -52.680 1.00 77.25 309 TRP A C 1
ATOM 2323 O O . TRP A 1 309 ? 17.375 -0.296 -53.893 1.00 77.25 309 TRP A O 1
ATOM 2333 N N . ARG A 1 310 ? 18.328 -0.335 -51.863 1.00 72.56 310 ARG A N 1
ATOM 2334 C CA . ARG A 1 310 ? 19.687 -0.042 -52.350 1.00 72.56 310 ARG A CA 1
ATOM 2335 C C . ARG A 1 310 ? 20.431 -1.264 -52.890 1.00 72.56 310 ARG A C 1
ATOM 2337 O O . ARG A 1 310 ? 21.268 -1.104 -53.772 1.00 72.56 310 ARG A O 1
ATOM 2344 N N . ARG A 1 311 ? 20.150 -2.469 -52.378 1.00 69.62 311 ARG A N 1
ATOM 2345 C CA . ARG A 1 311 ? 20.781 -3.725 -52.837 1.00 69.62 311 ARG A CA 1
ATOM 2346 C C . ARG A 1 311 ? 20.274 -4.201 -54.193 1.00 69.62 311 ARG A C 1
ATOM 2348 O O . ARG A 1 311 ? 21.028 -4.844 -54.913 1.00 69.62 311 ARG A O 1
ATOM 2355 N N . CYS A 1 312 ? 19.030 -3.894 -54.541 1.00 68.75 312 CYS A N 1
ATOM 2356 C CA . CYS A 1 312 ? 18.514 -4.122 -55.883 1.00 68.75 312 CYS A CA 1
ATOM 2357 C C . CYS A 1 312 ? 18.739 -2.844 -56.695 1.00 68.75 312 CYS A C 1
ATOM 2359 O O . CYS A 1 312 ? 18.008 -1.876 -56.476 1.00 68.75 312 CYS A O 1
ATOM 2361 N N . PRO A 1 313 ? 19.699 -2.786 -57.643 1.00 60.25 313 PRO A N 1
ATOM 2362 C CA . PRO A 1 313 ? 19.694 -1.696 -58.604 1.00 60.25 313 PRO A CA 1
ATOM 2363 C C . PRO A 1 313 ? 18.309 -1.717 -59.258 1.00 60.25 313 PRO A C 1
ATOM 2365 O O . PRO A 1 313 ? 17.865 -2.799 -59.655 1.00 60.25 313 PRO A O 1
ATOM 2368 N N . PRO A 1 314 ? 17.589 -0.587 -59.351 1.00 59.72 314 PRO A N 1
ATOM 2369 C CA . PRO A 1 314 ? 16.320 -0.587 -60.056 1.00 59.72 314 PRO A CA 1
ATOM 2370 C C . PRO A 1 314 ? 16.574 -1.174 -61.445 1.00 59.72 314 PRO A C 1
ATOM 2372 O O . PRO A 1 314 ? 17.530 -0.768 -62.104 1.00 59.72 314 PRO A O 1
ATOM 2375 N N . LEU A 1 315 ? 15.749 -2.137 -61.867 1.00 61.16 315 LEU A N 1
ATOM 2376 C CA . LEU A 1 315 ? 15.809 -2.790 -63.184 1.00 61.16 315 LEU A CA 1
ATOM 2377 C C . LEU A 1 315 ? 16.057 -1.772 -64.307 1.00 61.16 315 LEU A C 1
ATOM 2379 O O . LEU A 1 315 ? 16.812 -2.045 -65.226 1.00 61.16 315 LEU A O 1
ATOM 2383 N N . TYR A 1 316 ? 15.515 -0.561 -64.158 1.00 58.31 316 TYR A N 1
ATOM 2384 C CA . TYR A 1 316 ? 15.758 0.615 -64.995 1.00 58.31 316 TYR A CA 1
ATOM 2385 C C . TYR A 1 316 ? 17.242 1.005 -65.174 1.00 58.31 316 TYR A C 1
ATOM 2387 O O . TYR A 1 316 ? 17.620 1.353 -66.283 1.00 58.31 316 TYR A O 1
ATOM 2395 N N . ARG A 1 317 ? 18.104 0.931 -64.146 1.00 61.72 317 ARG A N 1
ATOM 2396 C CA . ARG A 1 317 ? 19.555 1.185 -64.270 1.00 61.72 317 ARG A CA 1
ATOM 2397 C C . ARG A 1 317 ? 20.260 0.055 -65.010 1.00 61.72 317 ARG A C 1
ATOM 2399 O O . ARG A 1 317 ? 21.115 0.338 -65.834 1.00 61.72 317 ARG A O 1
ATOM 2406 N N . GLN A 1 318 ? 19.885 -1.198 -64.755 1.00 68.00 318 GLN A N 1
ATOM 2407 C CA . GLN A 1 318 ? 20.425 -2.338 -65.507 1.00 68.00 318 GLN A CA 1
ATOM 2408 C C . GLN A 1 318 ? 19.982 -2.287 -66.979 1.00 68.00 318 GLN A C 1
ATOM 2410 O O . GLN A 1 318 ? 20.797 -2.504 -67.869 1.00 68.00 318 GLN A O 1
ATOM 2415 N N . LEU A 1 319 ? 18.726 -1.908 -67.236 1.00 67.81 319 LEU A N 1
ATOM 2416 C CA . LEU A 1 319 ? 18.180 -1.662 -68.571 1.00 67.81 319 LEU A CA 1
ATOM 2417 C C . LEU A 1 319 ? 18.855 -0.476 -69.260 1.00 67.81 319 LEU A C 1
ATOM 2419 O O . LEU A 1 319 ? 19.237 -0.601 -70.415 1.00 67.81 319 LEU A O 1
ATOM 2423 N N . LEU A 1 320 ? 19.051 0.651 -68.574 1.00 67.19 320 LEU A N 1
ATOM 2424 C CA . LEU A 1 320 ? 19.740 1.811 -69.141 1.00 67.19 320 LEU A CA 1
ATOM 2425 C C . LEU A 1 320 ? 21.197 1.513 -69.462 1.00 67.19 320 LEU A C 1
ATOM 2427 O O . LEU A 1 320 ? 21.638 1.881 -70.539 1.00 67.19 320 LEU A O 1
ATOM 2431 N N . SER A 1 321 ? 21.925 0.818 -68.585 1.00 66.00 321 SER A N 1
ATOM 2432 C CA . SER A 1 321 ? 23.302 0.401 -68.866 1.00 66.00 321 SER A CA 1
ATOM 2433 C C . SER A 1 321 ? 23.380 -0.602 -70.024 1.00 66.00 321 SER A C 1
ATOM 2435 O O . SER A 1 321 ? 24.305 -0.533 -70.829 1.00 66.00 321 SER A O 1
ATOM 2437 N N . ALA A 1 322 ? 22.399 -1.502 -70.153 1.00 73.44 322 ALA A N 1
ATOM 2438 C CA . ALA A 1 322 ? 22.309 -2.423 -71.286 1.00 73.44 322 ALA A CA 1
ATOM 2439 C C . ALA A 1 322 ? 21.941 -1.713 -72.605 1.00 73.44 322 ALA A C 1
ATOM 2441 O O . ALA A 1 322 ? 22.408 -2.115 -73.669 1.00 73.44 322 ALA A O 1
ATOM 2442 N N . LEU A 1 323 ? 21.125 -0.656 -72.544 1.00 72.62 323 LEU A N 1
ATOM 2443 C CA . LEU A 1 323 ? 20.727 0.146 -73.705 1.00 72.62 323 LEU A CA 1
ATOM 2444 C C . LEU A 1 323 ? 21.811 1.154 -74.121 1.00 72.62 323 LEU A C 1
ATOM 2446 O O . LEU A 1 323 ? 22.003 1.362 -75.314 1.00 72.62 323 LEU A O 1
ATOM 2450 N N . SER A 1 324 ? 22.558 1.734 -73.177 1.00 67.06 324 SER A N 1
ATOM 2451 C CA . SER A 1 324 ? 23.657 2.670 -73.455 1.00 67.06 324 SER A CA 1
ATOM 2452 C C . SER A 1 324 ? 24.929 1.988 -73.960 1.00 67.06 324 SER A C 1
ATOM 2454 O O . SER A 1 324 ? 25.786 2.659 -74.512 1.00 67.06 324 SER A O 1
ATOM 2456 N N . GLY A 1 325 ? 25.076 0.673 -73.765 1.00 58.56 325 GLY A N 1
ATOM 2457 C CA . GLY A 1 325 ? 26.170 -0.120 -74.343 1.00 58.56 325 GLY A CA 1
ATOM 2458 C C . GLY A 1 325 ? 25.914 -0.598 -75.779 1.00 58.56 325 GLY A C 1
ATOM 2459 O O . GLY A 1 325 ? 26.737 -1.326 -76.326 1.00 58.56 325 GLY A O 1
ATOM 2460 N N . ARG A 1 326 ? 24.760 -0.250 -76.369 1.00 55.59 326 ARG A N 1
ATOM 2461 C CA . ARG A 1 326 ? 24.356 -0.615 -77.741 1.00 55.59 326 ARG A CA 1
ATOM 2462 C C . ARG A 1 326 ? 24.332 0.567 -78.723 1.00 55.59 326 ARG A C 1
ATOM 2464 O O . ARG A 1 326 ? 23.867 0.379 -79.845 1.00 55.59 326 ARG A O 1
ATOM 2471 N N . TRP A 1 327 ? 24.824 1.735 -78.314 1.00 44.91 327 TRP A N 1
ATOM 2472 C CA . TRP A 1 327 ? 25.041 2.904 -79.171 1.00 44.91 327 TRP A CA 1
ATOM 2473 C C . TRP A 1 327 ? 26.528 3.217 -79.264 1.00 44.91 327 TRP A C 1
ATOM 2475 O O . TRP A 1 327 ? 27.193 3.155 -78.206 1.00 44.91 327 TRP A O 1
#

Sequence (327 aa):
FKHHLEEINITTSTVKFCKSSDELSSLFLDVDADAIRYVAKLKTDEFLKTNRTLAGLWALAEEVDKNASSISANLEVITKNSDNAGKLGRAAKTAAEAAVTNVLRHLMSRLCATADRLRMLQNNLMLLNADARSMRKSVSWDETQYIAVLKNVSGSSDMSPYVEKGFAFAVRMTALLDRELEGSKTRIEKVTARYGTAKLGRVDAGKSAHDAVRDAVAKGFAGTHEKPSEDVCAANATSELVQKLRGSSGDSSLLGNASAIAALSSFAMGMNDELAIAAKRINEAVMRAAEANKALAEAVRRVLKEAAWRRCPPLYRQLLSALSGRW

pLDDT: mean 73.05, std 16.37, range [31.42, 95.0]

Secondary structure (DSSP, 8-state):
-GGGSSS---------S---THHHHTTSTT--HHHHHHHHHHHHHHHHHHHHHHHHHHHHHHHHHHHHHHHHHHHHHHHHHHHHHHHHHHHHHHHHHHHHHHHHHHHHHHHHHHHHHHHHHHHHHHHHHHHHHHHHHHHHHHHHHHHHHHHHHHS-----HHHHHHHHHHHHHHHHHHHHHHHHHHHHHHHHHHHHHSSS----TT--HHHHHHHHHHHHTTTSS-PPPSSTTSTTHHHHHHHHHH-TTS-S-GGGGHHHHHHHHHHHHHHHHHHHHHHHHHHHHHHHHHHHHHHHHHHHHHHHHHHHHHHS--HHHHHHHHHHTT-

Radius of gyration: 55.89 Å; chains: 1; bounding box: 98×35×189 Å

Organism: Trypanosoma vivax (strain Y486) (NCBI:txid1055687)

Foldseek 3Di:
DVVVVVPPPDDDDDDDDDDDDPVVVVVCPPCPPVNVVVVVVVVVVVVVVVVVVVVVVVVVVVVVVVVVVVVVVVVVVVVVVVVVVVVVVVVVLVVVLVVLLVLLVVLLQLLVVLLVLLVVLVVLLVVLVVLLVVLVVLLVVLLVVLLVLCCVLPVHSDDDPQLVVLSVVLVVLSVVLVVLSVVLVVLSVVLQQLLAPLPFHGDPPPDGSQNSLLSLLQVLCVVQPDRFPPRSNPPCRSVVVSDSQCDPPNPRRVVVSVVSSVSSVVSSVVSVVSSVVSVVSSVVSVVSSVVSVVSSVVSSVSSVVVSVVSNDDPVVVVVVVVVVVVD